Protein AF-A0A7W1G5B0-F1 (afdb_monomer)

Structure (mmCIF, N/CA/C/O backbone):
data_AF-A0A7W1G5B0-F1
#
_entry.id   AF-A0A7W1G5B0-F1
#
loop_
_atom_site.group_PDB
_atom_site.id
_atom_site.type_symbol
_atom_site.label_atom_id
_atom_site.label_alt_id
_atom_site.label_comp_id
_atom_site.label_asym_id
_atom_site.label_entity_id
_atom_site.label_seq_id
_atom_site.pdbx_PDB_ins_code
_atom_site.Cartn_x
_atom_site.Cartn_y
_atom_site.Cartn_z
_atom_site.occupancy
_atom_site.B_iso_or_equiv
_atom_site.auth_seq_id
_atom_site.auth_comp_id
_atom_site.auth_asym_id
_atom_site.auth_atom_id
_atom_site.pdbx_PDB_model_num
ATOM 1 N N . MET A 1 1 ? 8.750 -23.376 -16.974 1.00 32.75 1 MET A N 1
ATOM 2 C CA . MET A 1 1 ? 9.269 -22.826 -18.244 1.00 32.75 1 MET A CA 1
ATOM 3 C C . MET A 1 1 ? 8.084 -22.297 -19.040 1.00 3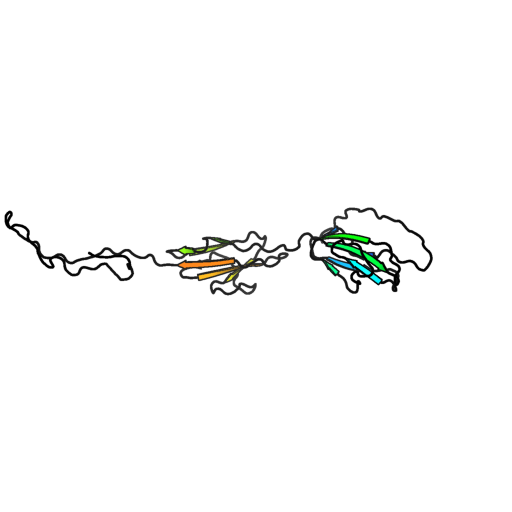2.75 1 MET A C 1
ATOM 5 O O . MET A 1 1 ? 7.337 -23.126 -19.544 1.00 32.75 1 MET A O 1
ATOM 9 N N . PRO A 1 2 ? 7.811 -20.981 -19.080 1.00 36.88 2 PRO A N 1
ATOM 10 C CA . PRO A 1 2 ? 6.721 -20.469 -19.892 1.00 36.88 2 PRO A CA 1
ATOM 11 C C . PRO A 1 2 ? 7.207 -20.226 -21.324 1.00 36.88 2 PRO A C 1
ATOM 13 O O . PRO A 1 2 ? 8.269 -19.662 -21.575 1.00 36.88 2 PRO A O 1
ATOM 16 N N . THR A 1 3 ? 6.419 -20.744 -22.253 1.00 34.06 3 THR A N 1
ATOM 17 C CA . THR A 1 3 ? 6.607 -20.761 -23.698 1.00 34.06 3 THR A CA 1
ATOM 18 C C . THR A 1 3 ? 6.368 -19.366 -24.271 1.00 34.06 3 THR A C 1
ATOM 20 O O . THR A 1 3 ? 5.259 -18.841 -24.190 1.00 34.06 3 THR A O 1
ATOM 23 N N . ALA A 1 4 ? 7.389 -18.772 -24.892 1.00 34.47 4 ALA A N 1
ATOM 24 C CA . ALA A 1 4 ? 7.213 -17.594 -25.731 1.00 34.47 4 ALA A CA 1
ATOM 25 C C . ALA A 1 4 ? 6.264 -17.951 -26.887 1.00 34.47 4 ALA A C 1
ATOM 27 O O . ALA A 1 4 ? 6.592 -18.781 -27.737 1.00 34.47 4 ALA A O 1
ATOM 28 N N . ARG A 1 5 ? 5.071 -17.348 -26.928 1.00 40.59 5 ARG A N 1
ATOM 29 C CA . ARG A 1 5 ? 4.230 -17.384 -28.128 1.00 40.59 5 ARG A CA 1
ATOM 30 C C . ARG A 1 5 ? 4.885 -16.487 -29.177 1.00 40.59 5 ARG A C 1
ATOM 32 O O . ARG A 1 5 ? 4.725 -15.272 -29.147 1.00 40.59 5 ARG A O 1
ATOM 39 N N . LEU A 1 6 ? 5.649 -17.104 -30.080 1.00 33.44 6 LEU A N 1
ATOM 40 C CA . LEU A 1 6 ? 6.120 -16.470 -31.308 1.00 33.44 6 LEU A CA 1
ATOM 41 C C . LEU A 1 6 ? 4.896 -16.059 -32.136 1.00 33.44 6 LEU A C 1
ATOM 43 O O . LEU A 1 6 ? 4.235 -16.902 -32.739 1.00 33.44 6 LEU A O 1
ATOM 47 N N . LEU A 1 7 ? 4.601 -14.762 -32.176 1.00 33.84 7 LEU A N 1
ATOM 48 C CA . LEU A 1 7 ? 3.878 -14.193 -33.302 1.00 33.84 7 LEU A CA 1
ATOM 49 C C . LEU A 1 7 ? 4.924 -13.972 -34.398 1.00 33.84 7 LEU A C 1
ATOM 51 O O . LEU A 1 7 ? 5.821 -13.143 -34.258 1.00 33.84 7 LEU A O 1
ATOM 55 N N . THR A 1 8 ? 4.866 -14.793 -35.442 1.00 34.47 8 THR A N 1
ATOM 56 C CA . THR A 1 8 ? 5.752 -14.746 -36.606 1.00 34.47 8 THR A CA 1
ATOM 57 C C . THR A 1 8 ? 5.615 -13.396 -37.312 1.00 34.47 8 THR A C 1
ATOM 59 O O . THR A 1 8 ? 4.745 -13.219 -38.160 1.00 34.47 8 THR A O 1
ATOM 62 N N . ALA A 1 9 ? 6.468 -12.432 -36.968 1.00 32.75 9 ALA A N 1
ATOM 63 C CA . ALA A 1 9 ? 6.690 -11.248 -37.785 1.00 32.75 9 ALA A CA 1
ATOM 64 C C . ALA A 1 9 ? 7.739 -11.600 -38.846 1.00 32.75 9 ALA A C 1
ATOM 66 O O . ALA A 1 9 ? 8.878 -11.955 -38.543 1.00 32.75 9 ALA A O 1
ATOM 67 N N . LEU A 1 10 ? 7.282 -11.570 -40.092 1.00 30.42 10 LEU A N 1
ATOM 68 C CA . LEU A 1 10 ? 8.017 -11.840 -41.316 1.00 30.42 10 LEU A CA 1
ATOM 69 C C . LEU A 1 10 ? 9.364 -11.089 -41.328 1.00 30.42 10 LEU A C 1
ATOM 71 O O . LEU A 1 10 ? 9.405 -9.865 -41.221 1.00 30.42 10 LEU A O 1
ATOM 75 N N . PHE A 1 11 ? 10.468 -11.829 -41.460 1.00 37.72 11 PHE A N 1
ATOM 76 C CA . PHE A 1 11 ? 11.793 -11.270 -41.730 1.00 37.72 11 PHE A CA 1
ATOM 77 C C . PHE A 1 11 ? 11.743 -10.487 -43.051 1.00 37.72 11 PHE A C 1
ATOM 79 O O . PHE A 1 11 ? 11.655 -11.088 -44.121 1.00 37.72 11 PHE A O 1
ATOM 86 N N . ALA A 1 12 ? 11.837 -9.158 -42.998 1.00 33.50 12 ALA A N 1
ATOM 87 C CA . ALA A 1 12 ? 12.157 -8.363 -44.177 1.00 33.50 12 ALA A CA 1
ATOM 88 C C . ALA A 1 12 ? 13.658 -8.516 -44.466 1.00 33.50 12 ALA A C 1
ATOM 90 O O . ALA A 1 12 ? 14.504 -7.785 -43.954 1.00 33.50 12 ALA A O 1
ATOM 91 N N . LEU A 1 13 ? 13.983 -9.533 -45.260 1.00 38.38 13 LEU A N 1
ATOM 92 C CA . LEU A 1 13 ? 15.265 -9.662 -45.930 1.00 38.38 13 LEU A CA 1
ATOM 93 C C . LEU A 1 13 ? 15.290 -8.642 -47.079 1.00 38.38 13 LEU A C 1
ATOM 95 O O . LEU A 1 13 ? 14.746 -8.906 -48.147 1.00 38.38 13 LEU A O 1
ATOM 99 N N . LEU A 1 14 ? 15.930 -7.492 -46.879 1.00 36.78 14 LEU A N 1
ATOM 100 C CA . LEU A 1 14 ? 16.452 -6.707 -47.996 1.00 36.78 14 LEU A CA 1
ATOM 101 C C . LEU A 1 14 ? 17.949 -6.504 -47.777 1.00 36.78 14 LEU A C 1
ATOM 103 O O . LEU A 1 14 ? 18.398 -5.607 -47.067 1.00 36.78 14 LEU A O 1
ATOM 107 N N . ALA A 1 15 ? 18.724 -7.415 -48.359 1.00 40.31 15 ALA A N 1
ATOM 108 C CA . ALA A 1 15 ? 20.147 -7.232 -48.549 1.00 40.31 15 ALA A CA 1
ATOM 109 C C . ALA A 1 15 ? 20.346 -6.152 -49.621 1.00 40.31 15 ALA A C 1
ATOM 111 O O . ALA A 1 15 ? 20.140 -6.410 -50.804 1.00 40.31 15 ALA A O 1
ATOM 112 N N . ALA A 1 16 ? 20.753 -4.952 -49.215 1.00 37.56 16 ALA A N 1
ATOM 113 C CA . ALA A 1 16 ? 21.447 -4.045 -50.114 1.00 37.56 16 ALA A CA 1
ATOM 114 C C . ALA A 1 16 ? 22.943 -4.353 -49.995 1.00 37.56 16 ALA A C 1
ATOM 116 O O . ALA A 1 16 ? 23.568 -4.094 -48.967 1.00 37.56 16 ALA A O 1
ATOM 117 N N . TRP A 1 17 ? 23.508 -4.962 -51.035 1.00 38.22 17 TRP A N 1
ATOM 118 C CA . TRP A 1 17 ? 24.945 -4.906 -51.266 1.00 38.22 17 TRP A CA 1
ATOM 119 C C . TRP A 1 17 ? 25.341 -3.437 -51.447 1.00 38.22 17 TRP A C 1
ATOM 121 O O . TRP A 1 17 ? 24.923 -2.800 -52.411 1.00 38.22 17 TRP A O 1
ATOM 131 N N . SER A 1 18 ? 26.179 -2.913 -50.558 1.00 42.56 18 SER A N 1
ATOM 132 C CA . SER A 1 18 ? 27.063 -1.801 -50.890 1.00 42.56 18 SER A CA 1
ATOM 133 C C . SER A 1 18 ? 28.473 -2.120 -50.399 1.00 42.56 18 SER A C 1
ATOM 135 O O . SER A 1 18 ? 28.707 -2.717 -49.348 1.00 42.56 18 SER A O 1
ATOM 137 N N . SER A 1 19 ? 29.418 -1.824 -51.272 1.00 41.78 19 SER A N 1
ATOM 138 C CA . SER A 1 19 ? 30.838 -2.123 -51.203 1.00 41.78 19 SER A CA 1
ATOM 139 C C . SER A 1 19 ? 31.524 -1.550 -49.959 1.00 41.78 19 SER A C 1
ATOM 141 O O . SER A 1 19 ? 31.610 -0.337 -49.804 1.00 41.78 19 SER A O 1
ATOM 143 N N . GLY A 1 20 ? 32.100 -2.427 -49.133 1.00 50.59 20 GLY A N 1
ATOM 144 C CA . GLY A 1 20 ? 33.388 -2.236 -48.446 1.00 50.59 20 GLY A CA 1
ATOM 145 C C . GLY A 1 20 ? 33.540 -1.172 -47.348 1.00 50.59 20 GLY A C 1
ATOM 146 O O . GLY A 1 20 ? 34.498 -1.276 -46.592 1.00 50.59 20 GLY A O 1
ATOM 147 N N . TRP A 1 21 ? 32.634 -0.201 -47.215 1.00 53.06 21 TRP A N 1
ATOM 148 C CA . TRP A 1 21 ? 32.720 0.904 -46.240 1.00 53.06 21 TRP A CA 1
ATOM 149 C C . TRP A 1 21 ? 31.335 1.310 -45.702 1.00 53.06 21 TRP A C 1
ATOM 151 O O . TRP A 1 21 ? 31.076 2.475 -45.418 1.00 53.06 21 TRP A O 1
ATOM 161 N N . GLY A 1 22 ? 30.410 0.349 -45.636 1.00 66.88 22 GLY A N 1
ATOM 162 C CA . GLY A 1 22 ? 29.006 0.583 -45.310 1.00 66.88 22 GLY A CA 1
ATOM 163 C C . GLY A 1 22 ? 28.690 0.349 -43.836 1.00 66.88 22 GLY A C 1
ATOM 164 O O . GLY A 1 22 ? 29.087 -0.657 -43.249 1.00 66.88 22 GLY A O 1
ATOM 165 N N . THR A 1 23 ? 27.938 1.276 -43.256 1.00 82.50 23 THR A N 1
ATOM 166 C CA . THR A 1 23 ? 27.170 1.082 -42.023 1.00 82.50 23 THR A CA 1
ATOM 167 C C . THR A 1 23 ? 26.205 -0.109 -42.152 1.00 82.50 23 THR A C 1
ATOM 169 O O . THR A 1 23 ? 25.916 -0.592 -43.247 1.00 82.50 23 THR A O 1
ATOM 172 N N . GLU A 1 24 ? 25.680 -0.609 -41.033 1.00 90.31 24 GLU A N 1
ATOM 173 C CA . GLU A 1 24 ? 24.737 -1.739 -41.029 1.00 90.31 24 GLU A CA 1
ATOM 174 C C . GLU A 1 24 ? 23.563 -1.531 -40.065 1.00 90.31 24 GLU A C 1
ATOM 176 O O . GLU A 1 24 ? 23.596 -0.653 -39.205 1.00 90.31 24 GLU A O 1
ATOM 181 N N . VAL A 1 25 ? 22.516 -2.354 -40.174 1.00 92.69 25 VAL A N 1
ATOM 182 C CA . VAL A 1 25 ? 21.413 -2.332 -39.200 1.00 92.69 25 VAL A CA 1
ATOM 183 C C . VAL A 1 25 ? 21.924 -2.904 -37.870 1.00 92.69 25 VAL A C 1
ATOM 185 O O . VAL A 1 25 ? 22.385 -4.053 -37.861 1.00 92.69 25 VAL A O 1
ATOM 188 N N . PRO A 1 26 ? 21.825 -2.181 -36.736 1.00 95.88 26 PRO A N 1
ATOM 189 C CA . PRO A 1 26 ? 22.150 -2.750 -35.434 1.00 95.88 26 PRO A CA 1
ATOM 190 C C . PRO A 1 26 ? 21.289 -3.984 -35.132 1.00 95.88 26 PRO A C 1
ATOM 192 O O . PRO A 1 26 ? 20.061 -3.947 -35.202 1.00 95.88 26 PRO A O 1
ATOM 195 N N . GLY A 1 27 ? 21.926 -5.089 -34.753 1.00 94.44 27 GLY A N 1
ATOM 196 C CA . GLY A 1 27 ? 21.230 -6.252 -34.219 1.00 94.44 27 GLY A CA 1
ATOM 197 C C . GLY A 1 27 ? 20.761 -5.971 -32.795 1.00 94.44 27 GLY A C 1
ATOM 198 O O . GLY A 1 27 ? 21.572 -5.608 -31.948 1.00 94.44 27 GLY A O 1
ATOM 199 N N . ILE A 1 28 ? 19.473 -6.174 -32.522 1.00 96.88 28 ILE A N 1
ATOM 200 C CA . ILE A 1 28 ? 18.859 -5.937 -31.210 1.00 96.88 28 ILE A CA 1
ATOM 201 C C . ILE A 1 28 ? 18.345 -7.248 -30.601 1.00 96.88 28 ILE A C 1
ATOM 203 O O . ILE A 1 28 ? 17.720 -8.072 -31.281 1.00 96.88 28 ILE A O 1
ATOM 207 N N . LYS A 1 29 ? 18.651 -7.483 -29.321 1.00 95.38 29 LYS A N 1
ATOM 208 C CA . LYS A 1 29 ? 18.207 -8.659 -28.563 1.00 95.38 29 LYS A CA 1
ATOM 209 C C . LYS A 1 29 ? 17.737 -8.270 -27.154 1.00 95.38 29 LYS A C 1
ATOM 211 O O . LYS A 1 29 ? 18.421 -7.486 -26.508 1.00 95.38 29 LYS A O 1
ATOM 216 N N . PRO A 1 30 ? 16.637 -8.859 -26.652 1.00 96.25 30 PRO A N 1
ATOM 217 C CA . PRO A 1 30 ? 15.722 -9.744 -27.378 1.00 96.25 30 PRO A CA 1
ATOM 218 C C . PRO A 1 30 ? 14.903 -8.962 -28.436 1.00 96.25 30 PRO A C 1
ATOM 220 O O . PRO A 1 30 ? 14.937 -7.730 -28.432 1.00 96.25 30 PRO A O 1
ATOM 223 N N . PRO A 1 31 ? 14.232 -9.640 -29.391 1.00 93.69 31 PRO A N 1
ATOM 224 C CA . PRO A 1 31 ? 13.383 -8.976 -30.388 1.00 93.69 31 PRO A CA 1
ATOM 225 C C . PRO A 1 31 ? 12.259 -8.148 -29.748 1.00 93.69 31 PRO A C 1
ATOM 227 O O . PRO A 1 31 ? 11.929 -8.341 -28.583 1.00 93.69 31 PRO A O 1
ATOM 230 N N . GLY A 1 32 ? 11.625 -7.256 -30.506 1.00 92.75 32 GLY A N 1
ATOM 231 C CA . GLY A 1 32 ? 10.416 -6.577 -30.029 1.00 92.75 32 GLY A CA 1
ATOM 232 C C . GLY A 1 32 ? 9.281 -7.544 -29.738 1.00 92.75 32 GLY A C 1
ATOM 233 O O . GLY A 1 32 ? 9.254 -8.663 -30.253 1.00 92.75 32 GLY A O 1
ATOM 234 N N . GLY A 1 33 ? 8.334 -7.095 -28.923 1.00 92.12 33 GLY A N 1
ATOM 235 C CA . GLY A 1 33 ? 7.175 -7.896 -28.554 1.00 92.12 33 GLY A CA 1
ATOM 236 C C . GLY A 1 33 ? 6.652 -7.583 -27.163 1.00 92.12 33 GLY A C 1
ATOM 237 O O . GLY A 1 33 ? 7.074 -6.618 -26.522 1.00 92.12 33 GLY A O 1
ATOM 238 N N . ALA A 1 34 ? 5.711 -8.415 -26.722 1.00 89.88 34 ALA A N 1
ATOM 239 C CA . ALA A 1 34 ? 5.148 -8.352 -25.385 1.00 89.88 34 ALA A CA 1
ATOM 240 C C . ALA A 1 34 ? 6.005 -9.149 -24.395 1.00 89.88 34 ALA A C 1
ATOM 242 O O . ALA A 1 34 ? 6.354 -10.302 -24.655 1.00 89.88 34 ALA A O 1
ATOM 243 N N . TYR A 1 35 ? 6.300 -8.533 -23.256 1.00 85.50 35 TYR A N 1
ATOM 244 C CA . TYR A 1 35 ? 7.033 -9.124 -22.141 1.00 85.50 35 TYR A CA 1
ATOM 245 C C . TYR A 1 35 ? 6.246 -8.891 -20.856 1.00 85.50 35 TYR A C 1
ATOM 247 O O . TYR A 1 35 ? 5.632 -7.840 -20.700 1.00 85.50 35 TYR A O 1
ATOM 255 N N . ASP A 1 36 ? 6.254 -9.859 -19.945 1.00 80.56 36 ASP A N 1
ATOM 256 C CA . ASP A 1 36 ? 5.606 -9.788 -18.626 1.00 80.56 36 ASP A CA 1
ATOM 257 C C . ASP A 1 36 ? 6.576 -9.369 -17.499 1.00 80.56 36 ASP A C 1
ATOM 259 O O . ASP A 1 36 ? 6.239 -9.412 -16.317 1.00 80.56 36 ASP A O 1
ATOM 263 N N . HIS A 1 37 ? 7.801 -8.976 -17.863 1.00 77.06 37 HIS A N 1
ATOM 264 C CA . HIS A 1 37 ? 8.884 -8.591 -16.961 1.00 77.06 37 HIS A CA 1
ATOM 265 C C . HIS A 1 37 ? 9.797 -7.538 -17.614 1.00 77.06 37 HIS A C 1
ATOM 267 O O . HIS A 1 37 ? 9.811 -7.417 -18.844 1.00 77.06 37 HIS A O 1
ATOM 273 N N . PRO A 1 38 ? 10.594 -6.784 -16.826 1.00 85.56 38 PRO A N 1
ATOM 274 C CA . PRO A 1 38 ? 11.585 -5.867 -17.375 1.00 85.56 38 PRO A CA 1
ATOM 275 C C . PRO A 1 38 ? 12.580 -6.573 -18.298 1.00 85.56 38 PRO A C 1
ATOM 277 O O . PRO A 1 38 ? 13.105 -7.637 -17.968 1.00 85.56 38 PRO A O 1
ATOM 280 N N . VAL A 1 39 ? 12.891 -5.943 -19.426 1.00 90.06 39 VAL A N 1
ATOM 281 C CA . VAL A 1 39 ? 13.775 -6.491 -20.459 1.00 90.06 39 VAL A CA 1
ATOM 282 C C . VAL A 1 39 ? 15.114 -5.772 -20.438 1.00 90.06 39 VAL A C 1
ATOM 284 O O . VAL A 1 39 ? 15.171 -4.548 -20.373 1.00 90.06 39 VAL A O 1
ATOM 287 N N . THR A 1 40 ? 16.206 -6.523 -20.551 1.00 93.69 40 THR A N 1
ATOM 288 C CA . THR A 1 40 ? 17.527 -5.955 -20.836 1.00 93.69 40 THR A CA 1
ATOM 289 C C . THR A 1 40 ? 17.813 -6.063 -22.329 1.00 93.69 40 THR A C 1
ATOM 291 O O . THR A 1 40 ? 18.007 -7.157 -22.856 1.00 93.69 40 THR A O 1
ATOM 294 N N . VAL A 1 41 ? 17.833 -4.917 -23.004 1.00 97.00 41 VAL A N 1
ATOM 295 C CA . VAL A 1 41 ? 18.119 -4.784 -24.430 1.00 97.00 41 VAL A CA 1
ATOM 296 C C . VAL A 1 41 ? 19.621 -4.670 -24.649 1.00 97.00 41 VAL A C 1
ATOM 298 O O . VAL A 1 41 ? 20.288 -3.790 -24.103 1.00 97.00 41 VAL A O 1
ATOM 301 N N . VAL A 1 42 ? 20.139 -5.553 -25.494 1.00 97.44 42 VAL A N 1
ATOM 302 C CA . VAL A 1 42 ? 21.514 -5.564 -25.977 1.00 97.44 42 VAL A CA 1
ATOM 303 C C . VAL A 1 42 ? 21.506 -5.268 -27.471 1.00 97.44 42 VAL A C 1
ATOM 305 O O . VAL A 1 42 ? 20.825 -5.947 -28.242 1.00 97.44 42 VAL A O 1
ATOM 308 N N . MET A 1 43 ? 22.288 -4.273 -27.882 1.00 97.06 43 MET A N 1
ATOM 309 C CA . MET A 1 43 ? 22.496 -3.917 -29.285 1.00 97.06 43 MET A CA 1
ATOM 310 C C . MET A 1 43 ? 23.920 -4.249 -29.726 1.00 97.06 43 MET A C 1
ATOM 312 O O . MET A 1 43 ? 24.864 -4.149 -28.940 1.00 97.06 43 MET A O 1
ATOM 316 N N . LYS A 1 44 ? 24.080 -4.692 -30.974 1.00 95.12 44 LYS A N 1
ATOM 317 C CA . LYS A 1 44 ? 25.378 -5.085 -31.524 1.00 95.12 44 LYS A CA 1
ATOM 318 C C . LYS A 1 44 ? 25.443 -4.914 -33.039 1.00 95.12 44 LYS A C 1
ATOM 320 O O . LYS A 1 44 ? 24.525 -5.298 -33.755 1.00 95.12 44 LYS A O 1
ATOM 325 N N . THR A 1 45 ? 26.582 -4.436 -33.517 1.00 93.88 45 THR A N 1
ATOM 326 C CA . THR A 1 45 ? 27.015 -4.471 -34.919 1.00 93.88 45 THR A CA 1
ATOM 327 C C . THR A 1 45 ? 27.953 -5.666 -35.148 1.00 93.88 45 THR A C 1
ATOM 329 O O . THR A 1 45 ? 28.648 -6.132 -34.236 1.00 93.88 45 THR A O 1
ATOM 332 N N . LYS A 1 46 ? 27.968 -6.218 -36.362 1.00 90.31 46 LYS A N 1
ATOM 333 C CA . LYS A 1 46 ? 29.000 -7.155 -36.824 1.00 90.31 46 LYS A CA 1
ATOM 334 C C . LYS A 1 46 ? 30.348 -6.440 -36.944 1.00 90.31 46 LYS A C 1
ATOM 336 O O . LYS A 1 46 ? 31.365 -6.999 -36.532 1.00 90.31 46 LYS A O 1
ATOM 341 N N . ALA A 1 47 ? 30.360 -5.215 -37.469 1.00 89.06 47 ALA A N 1
ATOM 342 C CA . ALA A 1 47 ? 31.560 -4.398 -37.591 1.00 89.06 47 ALA A CA 1
ATOM 343 C C . ALA A 1 47 ? 31.882 -3.681 -36.268 1.00 89.06 47 ALA A C 1
ATOM 345 O O . ALA A 1 47 ? 31.109 -2.865 -35.770 1.00 89.06 47 ALA A O 1
ATOM 346 N N . LYS A 1 48 ? 33.062 -3.969 -35.704 1.00 85.19 48 LYS A N 1
ATOM 347 C CA . LYS A 1 48 ? 33.485 -3.455 -34.387 1.00 85.19 48 LYS A CA 1
ATOM 348 C C . LYS A 1 48 ? 33.775 -1.950 -34.341 1.00 85.19 48 LYS A C 1
ATOM 350 O O . LYS A 1 48 ? 33.860 -1.408 -33.249 1.00 85.19 48 LYS A O 1
ATOM 355 N N . HIS A 1 49 ? 33.981 -1.311 -35.492 1.00 85.44 49 HIS A N 1
ATOM 356 C CA . HIS A 1 49 ? 34.300 0.117 -35.580 1.00 85.44 49 HIS A CA 1
ATOM 357 C C . HIS A 1 49 ? 33.052 1.008 -35.654 1.00 85.44 49 HIS A C 1
ATOM 359 O O . HIS A 1 49 ? 33.189 2.225 -35.635 1.00 85.44 49 HIS A O 1
ATOM 365 N N . LEU A 1 50 ? 31.859 0.417 -35.774 1.00 92.06 50 LEU A N 1
ATOM 366 C CA . LEU A 1 50 ? 30.615 1.171 -35.849 1.00 92.06 50 LEU A CA 1
ATOM 367 C C . LEU A 1 50 ? 30.135 1.559 -34.454 1.00 92.06 50 LEU A C 1
ATOM 369 O O . LEU A 1 50 ? 30.070 0.726 -33.546 1.00 92.06 50 LEU A O 1
ATOM 373 N N . GLU A 1 51 ? 29.729 2.812 -34.321 1.00 95.31 51 GLU A N 1
ATOM 374 C CA . GLU A 1 51 ? 29.016 3.309 -33.152 1.00 95.31 51 GLU A CA 1
ATOM 375 C C . GLU A 1 51 ? 27.518 3.037 -33.305 1.00 95.31 51 GLU A C 1
ATOM 377 O O . GLU A 1 51 ? 26.999 3.039 -34.417 1.00 95.31 51 GLU A O 1
ATOM 382 N N . ILE A 1 52 ? 26.799 2.801 -32.206 1.00 97.06 52 ILE A N 1
ATOM 383 C CA . ILE A 1 52 ? 25.336 2.655 -32.223 1.00 97.06 52 ILE A CA 1
ATOM 384 C C . ILE A 1 52 ? 24.743 3.808 -31.426 1.00 97.06 52 ILE A C 1
ATOM 386 O O . ILE A 1 52 ? 25.020 3.924 -30.232 1.00 97.06 52 ILE A O 1
ATOM 390 N N . ARG A 1 53 ? 23.895 4.626 -32.047 1.00 97.12 53 ARG A N 1
ATOM 391 C CA . ARG A 1 53 ? 23.093 5.634 -31.342 1.00 97.12 53 ARG A CA 1
ATOM 392 C C . ARG A 1 53 ? 21.638 5.210 -31.280 1.00 97.12 53 ARG A C 1
ATOM 394 O O . ARG A 1 53 ? 21.181 4.455 -32.138 1.00 97.12 53 ARG A O 1
ATOM 401 N N . TYR A 1 54 ? 20.932 5.654 -30.245 1.00 98.06 54 TYR A N 1
ATOM 402 C CA . TYR A 1 54 ? 19.565 5.218 -29.988 1.00 98.06 54 TYR A CA 1
ATOM 403 C C . TYR A 1 54 ? 18.704 6.271 -29.284 1.00 98.06 54 TYR A C 1
ATOM 405 O O . TYR A 1 54 ? 19.201 7.191 -28.627 1.00 98.06 54 TYR A O 1
ATOM 413 N N . THR A 1 55 ? 17.396 6.067 -29.384 1.00 98.19 55 THR A N 1
ATOM 414 C CA . THR A 1 55 ? 16.347 6.742 -28.616 1.00 98.19 55 THR A CA 1
ATOM 415 C C . THR A 1 55 ? 15.420 5.680 -28.015 1.00 98.19 55 THR A C 1
ATOM 417 O O . THR A 1 55 ? 15.354 4.548 -28.500 1.00 98.19 55 THR A O 1
ATOM 420 N N . ILE A 1 56 ? 14.740 6.014 -26.918 1.00 96.69 56 ILE A N 1
ATOM 421 C CA . ILE A 1 56 ? 13.811 5.105 -26.210 1.00 96.69 56 ILE A CA 1
ATOM 422 C C . ILE A 1 56 ? 12.381 5.656 -26.141 1.00 96.69 56 ILE A C 1
ATOM 424 O O . ILE A 1 56 ? 11.450 4.966 -25.740 1.00 96.69 56 ILE A O 1
ATOM 428 N N . ASP A 1 57 ? 12.189 6.903 -26.548 1.00 92.31 57 ASP A N 1
ATOM 429 C CA . ASP A 1 57 ? 10.896 7.583 -26.609 1.00 92.31 57 ASP A CA 1
ATOM 430 C C . ASP A 1 57 ? 10.228 7.451 -27.989 1.00 92.31 57 ASP A C 1
ATOM 432 O O . ASP A 1 57 ? 9.133 7.964 -28.207 1.00 92.31 57 ASP A O 1
ATOM 436 N N . GLY A 1 58 ? 10.870 6.752 -28.930 1.00 92.06 58 GLY A N 1
ATOM 437 C CA . GLY A 1 58 ? 10.394 6.597 -30.299 1.00 92.06 58 GLY A CA 1
ATOM 438 C C . GLY A 1 58 ? 10.685 7.782 -31.225 1.00 92.06 58 GLY A C 1
ATOM 439 O O . GLY A 1 58 ? 10.210 7.751 -32.363 1.00 92.06 58 GLY A O 1
ATOM 440 N N . SER A 1 59 ? 11.464 8.779 -30.798 1.00 96.31 59 SER A N 1
ATOM 441 C CA . SER A 1 59 ? 11.978 9.841 -31.676 1.00 96.31 59 SER A CA 1
ATOM 442 C C . SER A 1 59 ? 13.034 9.310 -32.658 1.00 96.31 59 SER A C 1
ATOM 444 O O . SER A 1 59 ? 13.701 8.316 -32.379 1.00 96.31 59 SER A O 1
ATOM 446 N N . ILE A 1 60 ? 13.178 9.930 -33.834 1.00 95.69 60 ILE A N 1
ATOM 447 C CA . ILE A 1 60 ? 14.185 9.519 -34.832 1.00 95.69 60 ILE A CA 1
ATOM 448 C C . ILE A 1 60 ? 15.610 9.617 -34.270 1.00 95.69 60 ILE A C 1
ATOM 450 O O . ILE A 1 60 ? 15.894 10.482 -33.440 1.00 95.69 60 ILE A O 1
ATOM 454 N N . VAL A 1 61 ? 16.510 8.747 -34.731 1.00 97.19 61 VAL A N 1
ATOM 455 C CA . VAL A 1 61 ? 17.913 8.792 -34.300 1.00 97.19 61 VAL A CA 1
ATOM 456 C C . VAL A 1 61 ? 18.655 9.889 -35.068 1.00 97.19 61 VAL A C 1
ATOM 458 O O . VAL A 1 61 ? 18.516 10.021 -36.281 1.00 97.19 61 VAL A O 1
ATOM 461 N N . THR A 1 62 ? 19.459 10.674 -34.355 1.00 93.56 62 THR A N 1
ATOM 462 C CA . THR A 1 62 ? 20.376 11.676 -34.910 1.00 93.56 62 THR A CA 1
ATOM 463 C C . THR A 1 62 ? 21.804 11.431 -34.415 1.00 93.56 62 THR A C 1
ATOM 465 O O . THR A 1 62 ? 22.053 10.623 -33.514 1.00 93.56 62 THR A O 1
ATOM 468 N N . ASP A 1 63 ? 22.762 12.162 -34.974 1.00 88.75 63 ASP A N 1
ATOM 469 C CA . ASP A 1 63 ? 24.154 12.228 -34.510 1.00 88.75 63 ASP A CA 1
ATOM 470 C C . ASP A 1 63 ? 24.304 12.793 -33.081 1.00 88.75 63 ASP A C 1
ATOM 472 O O . ASP A 1 63 ? 25.327 12.586 -32.431 1.00 88.75 63 ASP A O 1
ATOM 476 N N . HIS A 1 64 ? 23.263 13.429 -32.540 1.00 89.69 64 HIS A N 1
ATOM 477 C CA . HIS A 1 64 ? 23.186 13.879 -31.150 1.00 89.69 64 HIS A CA 1
ATOM 478 C C . HIS A 1 64 ? 22.460 12.899 -30.212 1.00 89.69 64 HIS A C 1
ATOM 480 O O . HIS A 1 64 ? 22.487 13.092 -28.995 1.00 89.69 64 HIS A O 1
ATOM 486 N N . SER A 1 65 ? 21.838 11.833 -30.729 1.00 97.00 65 SER A N 1
ATOM 487 C CA . SER A 1 65 ? 21.181 10.813 -29.903 1.00 97.00 65 SER A CA 1
ATOM 488 C C . SER A 1 65 ? 22.170 10.061 -29.008 1.00 97.00 65 SER A C 1
ATOM 490 O O . SER A 1 65 ? 23.383 10.059 -29.229 1.00 97.00 65 SER A O 1
ATOM 492 N N . SER A 1 66 ? 21.644 9.377 -27.992 1.00 97.31 66 SER A N 1
ATOM 493 C CA . SER A 1 66 ? 22.458 8.688 -26.988 1.00 97.31 66 SER A CA 1
ATOM 494 C C . SER A 1 66 ? 23.328 7.595 -27.606 1.00 97.31 66 SER A C 1
ATOM 496 O O . SER A 1 66 ? 22.832 6.744 -28.339 1.00 97.31 66 SER A O 1
ATOM 498 N N . LEU A 1 67 ? 24.621 7.581 -27.269 1.00 97.44 67 LEU A N 1
ATOM 499 C CA . LEU A 1 67 ? 25.550 6.527 -27.678 1.00 97.44 67 LEU A CA 1
ATOM 500 C C . LEU A 1 67 ? 25.348 5.274 -26.812 1.00 97.44 67 LEU A C 1
ATOM 502 O O . LEU A 1 67 ? 25.409 5.328 -25.580 1.00 97.44 67 LEU A O 1
ATOM 506 N N . TYR A 1 68 ? 25.137 4.127 -27.448 1.00 97.31 68 TYR A N 1
ATOM 507 C CA . TYR A 1 68 ? 25.002 2.842 -26.776 1.00 97.31 68 TYR A CA 1
ATOM 508 C C . TYR A 1 68 ? 26.370 2.329 -26.312 1.00 97.31 68 TYR A C 1
ATOM 510 O O . TYR A 1 68 ? 27.217 1.945 -27.116 1.00 97.31 68 TYR A O 1
ATOM 518 N N . LYS A 1 69 ? 26.573 2.311 -24.990 1.00 96.06 69 LYS A N 1
ATOM 519 C CA . LYS A 1 69 ? 27.789 1.786 -24.338 1.00 96.06 69 LYS A CA 1
ATOM 520 C C . LYS A 1 69 ? 27.522 0.580 -23.435 1.00 96.06 69 LYS A C 1
ATOM 522 O O . LYS A 1 69 ? 28.420 -0.224 -23.209 1.00 96.06 69 LYS A O 1
ATOM 527 N N . HIS A 1 70 ? 26.294 0.448 -22.932 1.00 95.25 70 HIS A N 1
ATOM 528 C CA . HIS A 1 70 ? 25.887 -0.588 -21.984 1.00 95.25 70 HIS A CA 1
ATOM 529 C C . HIS A 1 70 ? 24.473 -1.083 -22.310 1.00 95.25 70 HIS A C 1
ATOM 531 O O . HIS A 1 70 ? 23.685 -0.298 -22.843 1.00 95.25 70 HIS A O 1
ATOM 537 N N . PRO A 1 71 ? 24.128 -2.337 -21.959 1.00 96.94 71 PRO A N 1
ATOM 538 C CA . PRO A 1 71 ? 22.766 -2.844 -22.084 1.00 96.94 71 PRO A CA 1
ATOM 539 C C . PRO A 1 71 ? 21.732 -1.931 -21.413 1.00 96.94 71 PRO A C 1
ATOM 541 O O . PRO A 1 71 ? 21.969 -1.405 -20.325 1.00 96.94 71 PRO A O 1
ATOM 544 N N . ILE A 1 72 ? 20.569 -1.773 -22.045 1.00 96.06 72 ILE A N 1
ATOM 545 C CA . ILE A 1 72 ? 19.504 -0.872 -21.589 1.00 96.06 72 ILE A CA 1
ATOM 546 C C . ILE A 1 72 ? 18.434 -1.694 -20.876 1.00 96.06 72 ILE A C 1
ATOM 548 O O . ILE A 1 72 ? 17.883 -2.627 -21.454 1.00 96.06 72 ILE A O 1
ATOM 552 N N . LYS A 1 73 ? 18.107 -1.349 -19.629 1.00 93.25 73 LYS A N 1
ATOM 553 C CA . LYS A 1 73 ? 16.994 -1.973 -18.902 1.00 93.25 73 LYS A CA 1
ATOM 554 C C . LYS A 1 73 ? 15.699 -1.206 -19.169 1.00 93.25 73 LYS A C 1
ATOM 556 O O . LYS A 1 73 ? 15.599 -0.034 -18.828 1.00 93.25 73 LYS A O 1
ATOM 561 N N . LEU A 1 74 ? 14.709 -1.887 -19.734 1.00 91.06 74 LEU A N 1
ATOM 562 C CA . LEU A 1 74 ? 13.379 -1.365 -20.026 1.00 91.06 74 LEU A CA 1
ATOM 563 C C . LEU A 1 74 ? 12.375 -1.946 -19.038 1.00 91.06 74 LEU A C 1
ATOM 565 O O . LEU A 1 74 ? 12.215 -3.161 -18.945 1.00 91.06 74 LEU A O 1
ATOM 569 N N . ALA A 1 75 ? 11.708 -1.068 -18.296 1.00 87.44 75 ALA A N 1
ATOM 570 C CA . ALA A 1 75 ? 10.715 -1.425 -17.287 1.00 87.44 75 ALA A CA 1
ATOM 571 C C . ALA A 1 75 ? 9.357 -0.771 -17.560 1.00 87.44 75 ALA A C 1
ATOM 573 O O . ALA A 1 75 ? 8.550 -0.654 -16.655 1.00 87.44 75 ALA A O 1
ATOM 574 N N . THR A 1 76 ? 9.109 -0.309 -18.779 1.00 87.31 76 THR A N 1
ATOM 575 C CA . THR A 1 76 ? 7.812 0.196 -19.240 1.00 87.31 76 THR A CA 1
ATOM 576 C C . THR A 1 76 ? 7.717 -0.014 -20.742 1.00 87.31 76 THR A C 1
ATOM 578 O O . THR A 1 76 ? 8.724 -0.291 -21.403 1.00 87.31 76 THR A O 1
ATOM 581 N N . THR A 1 77 ? 6.510 0.110 -21.296 1.00 91.44 77 THR A N 1
ATOM 582 C CA . THR A 1 77 ? 6.342 0.078 -22.751 1.00 91.44 77 THR A CA 1
ATOM 583 C C . THR A 1 77 ? 7.185 1.178 -23.391 1.00 91.44 77 THR A C 1
ATOM 585 O O . THR A 1 77 ? 7.003 2.355 -23.095 1.00 91.44 77 THR A O 1
ATOM 588 N N . THR A 1 78 ? 8.136 0.771 -24.228 1.00 95.00 78 THR A N 1
ATOM 589 C CA . THR A 1 78 ? 9.208 1.624 -24.751 1.00 95.00 78 THR A CA 1
ATOM 590 C C . THR A 1 78 ? 9.414 1.310 -26.228 1.00 95.00 78 THR A C 1
ATOM 592 O O . THR A 1 78 ? 9.490 0.138 -26.610 1.00 95.00 78 THR A O 1
ATOM 595 N N . THR A 1 79 ? 9.549 2.341 -27.059 1.00 97.25 79 THR A N 1
ATOM 596 C CA . THR A 1 79 ? 9.956 2.177 -28.460 1.00 97.25 79 THR A CA 1
ATOM 597 C C . THR A 1 79 ? 11.427 2.531 -28.587 1.00 97.25 79 THR A C 1
ATOM 599 O O . THR A 1 79 ? 11.804 3.692 -28.469 1.00 97.25 79 THR A O 1
ATOM 602 N N . VAL A 1 80 ? 12.257 1.521 -28.842 1.00 98.12 80 VAL A N 1
ATOM 603 C CA . VAL A 1 80 ? 13.687 1.697 -29.092 1.00 98.12 80 VAL A CA 1
ATOM 604 C C . VAL A 1 80 ? 13.896 1.910 -30.582 1.00 98.12 80 VAL A C 1
ATOM 606 O O . VAL A 1 80 ? 13.549 1.044 -31.389 1.00 98.12 80 VAL A O 1
ATOM 609 N N . ARG A 1 81 ? 14.489 3.043 -30.950 1.00 98.12 81 ARG A N 1
ATOM 610 C CA . ARG A 1 81 ? 15.058 3.247 -32.286 1.00 98.12 81 ARG A CA 1
ATOM 611 C C . ARG A 1 81 ? 16.569 3.263 -32.181 1.00 98.12 81 ARG A C 1
ATOM 613 O O . ARG A 1 81 ? 17.103 3.818 -31.226 1.00 98.12 81 ARG A O 1
ATOM 620 N N . ALA A 1 82 ? 17.254 2.636 -33.127 1.00 97.69 82 ALA A N 1
ATOM 621 C CA . ALA A 1 82 ? 18.708 2.572 -33.135 1.00 97.69 82 ALA A CA 1
ATOM 622 C C . ALA A 1 82 ? 19.271 2.623 -34.554 1.00 97.69 82 ALA A C 1
ATOM 624 O O . ALA A 1 82 ? 18.683 2.089 -35.491 1.00 97.69 82 ALA A O 1
ATOM 625 N N . GLN A 1 83 ? 20.440 3.229 -34.703 1.00 96.62 83 GLN A N 1
ATOM 626 C CA . GLN A 1 83 ? 21.124 3.385 -35.982 1.00 96.62 83 GLN A CA 1
ATOM 627 C C . GLN A 1 83 ? 22.632 3.256 -35.759 1.00 96.62 83 GLN A C 1
ATOM 629 O O . GLN A 1 83 ? 23.145 3.683 -34.720 1.00 96.62 83 GLN A O 1
ATOM 634 N N . SER A 1 84 ? 23.337 2.621 -36.700 1.00 95.75 84 SER A N 1
ATOM 635 C CA . SER A 1 84 ? 24.801 2.565 -36.658 1.00 95.75 84 SER A CA 1
ATOM 636 C C . SER A 1 84 ? 25.422 3.770 -37.366 1.00 95.75 84 SER A C 1
ATOM 638 O O . SER A 1 84 ? 24.836 4.299 -38.309 1.00 95.75 84 SER A O 1
ATOM 640 N N . PHE A 1 85 ? 26.600 4.193 -36.921 1.00 92.88 85 PHE A N 1
ATOM 641 C CA . PHE A 1 85 ? 27.342 5.327 -37.464 1.00 92.88 85 PHE A CA 1
ATOM 642 C C . PHE A 1 85 ? 28.800 4.940 -37.727 1.00 92.88 85 PHE A C 1
ATOM 644 O O . PHE A 1 85 ? 29.417 4.219 -36.936 1.00 92.88 85 PHE A O 1
ATOM 651 N N . SER A 1 86 ? 29.343 5.436 -38.838 1.00 91.44 86 SER A N 1
ATOM 652 C CA . SER A 1 86 ? 30.771 5.410 -39.167 1.00 91.44 86 SER A CA 1
ATOM 653 C C . SER A 1 86 ? 31.230 6.851 -39.388 1.00 91.44 86 SER A C 1
ATOM 655 O O . SER A 1 86 ? 31.045 7.411 -40.470 1.00 91.44 86 SER A O 1
ATOM 657 N N . GLY A 1 87 ? 31.741 7.489 -38.331 1.00 86.88 87 GLY A N 1
ATOM 658 C CA . GLY A 1 87 ? 31.895 8.947 -38.311 1.00 86.88 87 GLY A CA 1
ATOM 659 C C . GLY A 1 87 ? 30.540 9.633 -38.521 1.00 86.88 87 GLY A C 1
ATOM 660 O O . GLY A 1 87 ? 29.559 9.262 -37.878 1.00 86.88 87 GLY A O 1
ATOM 661 N N . ASP A 1 88 ? 30.478 10.566 -39.471 1.00 85.25 88 ASP A N 1
ATOM 662 C CA . ASP A 1 88 ? 29.259 11.327 -39.794 1.00 85.25 88 ASP A CA 1
ATOM 663 C C . ASP A 1 88 ? 28.291 10.575 -40.727 1.00 85.25 88 ASP A C 1
ATOM 665 O O . ASP A 1 88 ? 27.207 11.062 -41.050 1.00 85.25 88 ASP A O 1
ATOM 669 N N . VAL A 1 89 ? 28.661 9.374 -41.184 1.00 88.69 89 VAL A N 1
ATOM 670 C CA . VAL A 1 89 ? 27.818 8.562 -42.067 1.00 88.69 89 VAL A CA 1
ATOM 671 C C . VAL A 1 89 ? 26.883 7.701 -41.226 1.00 88.69 89 VAL A C 1
ATOM 673 O O . VAL A 1 89 ? 27.333 6.816 -40.494 1.00 88.69 89 VAL A O 1
ATOM 676 N N . SER A 1 90 ? 25.577 7.929 -41.362 1.00 90.62 90 SER A N 1
ATOM 677 C CA . SER A 1 90 ? 24.538 7.139 -40.702 1.00 90.62 90 SER A CA 1
ATOM 678 C C . SER A 1 90 ? 24.128 5.915 -41.530 1.00 90.62 90 SER A C 1
ATOM 680 O O . SER A 1 90 ? 24.170 5.904 -42.762 1.00 90.62 90 SER A O 1
ATOM 682 N N . GLY A 1 91 ? 23.784 4.830 -40.842 1.00 90.88 91 GLY A N 1
ATOM 683 C CA . GLY A 1 91 ? 23.280 3.596 -41.437 1.00 90.88 91 GLY A CA 1
ATOM 684 C C . GLY A 1 91 ? 21.769 3.495 -41.488 1.00 90.88 91 GLY A C 1
ATOM 685 O O . GLY A 1 91 ? 21.064 4.448 -41.195 1.00 90.88 91 GLY A O 1
ATOM 686 N N . PRO A 1 92 ? 21.223 2.336 -41.860 1.00 91.81 92 PRO A N 1
ATOM 687 C CA . PRO A 1 92 ? 19.790 2.098 -41.739 1.00 91.81 92 PRO A CA 1
ATOM 688 C C . PRO A 1 92 ? 19.345 2.101 -40.263 1.00 91.81 92 PRO A C 1
ATOM 690 O O . PRO A 1 92 ? 20.020 1.539 -39.396 1.00 91.81 92 PRO A O 1
ATOM 693 N N . GLU A 1 93 ? 18.197 2.726 -39.985 1.00 94.69 93 GLU A N 1
ATOM 694 C CA . GLU A 1 93 ? 17.565 2.740 -38.659 1.00 94.69 93 GLU A CA 1
ATOM 695 C C . GLU A 1 93 ? 16.729 1.466 -38.441 1.00 94.69 93 GLU A C 1
ATOM 697 O O . GLU A 1 93 ? 16.023 1.003 -39.340 1.00 94.69 93 GLU A O 1
ATOM 702 N N . ILE A 1 94 ? 16.776 0.913 -37.228 1.00 95.44 94 ILE A N 1
ATOM 703 C CA . ILE A 1 94 ? 15.844 -0.105 -36.738 1.00 95.44 94 ILE A CA 1
ATOM 704 C C . ILE A 1 94 ? 14.912 0.514 -35.693 1.00 95.44 94 ILE A C 1
ATOM 706 O O . ILE A 1 94 ? 15.363 1.260 -34.828 1.00 95.44 94 ILE A O 1
ATOM 710 N N . SER A 1 95 ? 13.622 0.178 -35.747 1.00 97.06 95 SER A N 1
ATOM 711 C CA . SER A 1 95 ? 12.611 0.609 -34.774 1.00 97.06 95 SER A CA 1
ATOM 712 C C . SER A 1 95 ? 11.887 -0.607 -34.206 1.00 97.06 95 SER A C 1
ATOM 714 O O . SER A 1 95 ? 11.360 -1.430 -34.958 1.00 97.06 95 SER A O 1
ATOM 716 N N . VAL A 1 96 ? 11.898 -0.749 -32.881 1.00 96.62 96 VAL A N 1
ATOM 717 C CA . VAL A 1 96 ? 11.358 -1.909 -32.171 1.00 96.62 96 VAL A CA 1
ATOM 718 C C . VAL A 1 96 ? 10.590 -1.462 -30.935 1.00 96.62 96 VAL A C 1
ATOM 720 O O . VAL A 1 96 ? 11.127 -0.770 -30.072 1.00 96.62 96 VAL A O 1
ATOM 723 N N . THR A 1 97 ? 9.345 -1.915 -30.807 1.00 96.25 97 THR A N 1
ATOM 724 C CA . THR A 1 97 ? 8.531 -1.673 -29.612 1.00 96.25 97 THR A CA 1
ATOM 725 C C . THR A 1 97 ? 8.600 -2.863 -28.657 1.00 96.25 97 THR A C 1
ATOM 727 O O . THR A 1 97 ? 8.350 -4.012 -29.032 1.00 96.25 97 THR A O 1
ATOM 730 N N . TYR A 1 98 ? 8.914 -2.566 -27.399 1.00 94.44 98 TYR A N 1
ATOM 731 C CA . TYR A 1 98 ? 8.827 -3.482 -26.270 1.00 94.44 98 TYR A CA 1
ATOM 732 C C . TYR A 1 98 ? 7.571 -3.130 -25.489 1.00 94.44 98 TYR A C 1
ATOM 734 O O . TYR A 1 98 ? 7.524 -2.092 -24.834 1.00 94.44 98 TYR A O 1
ATOM 742 N N . VAL A 1 99 ? 6.547 -3.973 -25.573 1.00 91.31 99 VAL A N 1
ATOM 743 C CA . VAL A 1 99 ? 5.337 -3.832 -24.762 1.00 91.31 99 VAL A CA 1
ATOM 744 C C . VAL A 1 99 ? 5.600 -4.549 -23.448 1.00 91.31 99 VAL A C 1
ATOM 746 O O . VAL A 1 99 ? 5.469 -5.769 -23.360 1.00 91.31 99 VAL A O 1
ATOM 749 N N . ILE A 1 100 ? 6.026 -3.805 -22.431 1.00 87.25 100 ILE A N 1
ATOM 750 C CA . ILE A 1 100 ? 6.232 -4.385 -21.107 1.00 87.25 100 ILE A CA 1
ATOM 751 C C . ILE A 1 100 ? 4.897 -4.337 -20.368 1.00 87.25 100 ILE A C 1
ATOM 753 O O . ILE A 1 100 ? 4.464 -3.296 -19.877 1.00 87.25 100 ILE A O 1
ATOM 757 N N . THR A 1 101 ? 4.235 -5.483 -20.341 1.00 72.12 101 THR A N 1
ATOM 758 C CA . THR A 1 101 ? 3.104 -5.787 -19.466 1.00 72.12 101 THR A CA 1
ATOM 759 C C . THR A 1 101 ? 3.650 -6.271 -18.115 1.00 72.12 101 THR A C 1
ATOM 761 O O . THR A 1 101 ? 4.736 -6.832 -18.062 1.00 72.12 101 THR A O 1
ATOM 764 N N . GLY A 1 102 ? 2.978 -6.005 -16.993 1.00 62.25 102 GLY A N 1
ATOM 765 C CA . GLY A 1 102 ? 3.481 -6.412 -15.663 1.00 62.25 102 GLY A CA 1
ATOM 766 C C . GLY A 1 102 ? 4.426 -5.419 -14.976 1.00 62.25 102 GLY A C 1
ATOM 767 O O . GLY A 1 102 ? 5.036 -5.733 -13.954 1.00 62.25 102 GLY A O 1
ATOM 768 N N . VAL A 1 103 ? 4.524 -4.193 -15.489 1.00 59.28 103 VAL A N 1
ATOM 769 C CA . VAL A 1 103 ? 5.236 -3.113 -14.802 1.00 59.28 103 VAL A CA 1
ATOM 770 C C . VAL A 1 103 ? 4.322 -2.506 -13.749 1.00 59.28 103 VAL A C 1
ATOM 772 O O . VAL A 1 103 ? 3.365 -1.800 -14.050 1.00 59.28 103 VAL A O 1
ATOM 775 N N . ALA A 1 104 ? 4.644 -2.882 -12.512 1.00 58.91 104 ALA A N 1
ATOM 776 C CA . ALA A 1 104 ? 3.950 -2.625 -11.261 1.00 58.91 104 ALA A CA 1
ATOM 777 C C . ALA A 1 104 ? 2.656 -3.440 -11.044 1.00 58.91 104 ALA A C 1
ATOM 779 O O . ALA A 1 104 ? 1.576 -2.890 -10.843 1.00 58.91 104 ALA A O 1
ATOM 780 N N . ASN A 1 105 ? 2.781 -4.772 -10.950 1.00 71.88 105 ASN A N 1
ATOM 781 C CA . ASN A 1 105 ? 1.896 -5.553 -10.074 1.00 71.88 105 ASN A CA 1
ATOM 782 C C . ASN A 1 105 ? 2.137 -5.090 -8.626 1.00 71.88 105 ASN A C 1
ATOM 784 O O . ASN A 1 105 ? 2.914 -5.699 -7.900 1.00 71.88 105 ASN A O 1
ATOM 788 N N . VAL A 1 106 ? 1.570 -3.955 -8.223 1.00 83.19 106 VAL A N 1
ATOM 789 C CA . VAL A 1 106 ? 1.661 -3.466 -6.842 1.00 83.19 106 VAL A CA 1
ATOM 790 C C . VAL A 1 106 ? 0.626 -4.210 -6.016 1.00 83.19 106 VAL A C 1
ATOM 792 O O . VAL A 1 106 ? -0.531 -4.318 -6.423 1.00 83.19 106 VAL A O 1
ATOM 795 N N . GLY A 1 107 ? 1.038 -4.741 -4.867 1.00 89.12 107 GLY A N 1
ATOM 796 C CA . GLY A 1 107 ? 0.113 -5.348 -3.923 1.00 89.12 107 GLY A CA 1
ATOM 797 C C . GLY A 1 107 ? -0.979 -4.354 -3.526 1.00 89.12 107 GLY A C 1
ATOM 798 O O . GLY A 1 107 ? -0.712 -3.194 -3.219 1.00 89.12 107 GLY A O 1
ATOM 799 N N . ALA A 1 108 ? -2.224 -4.806 -3.525 1.00 93.25 108 ALA A N 1
ATOM 800 C CA . ALA A 1 108 ? -3.348 -4.056 -2.997 1.00 93.25 108 ALA A CA 1
ATOM 801 C C . ALA A 1 108 ? -3.103 -3.708 -1.525 1.00 93.25 108 ALA A C 1
ATOM 803 O O . ALA A 1 108 ? -2.735 -4.571 -0.717 1.00 93.25 108 ALA A O 1
ATOM 804 N N . THR A 1 109 ? -3.351 -2.447 -1.178 1.00 96.69 109 THR A N 1
ATOM 805 C CA . THR A 1 109 ? -3.344 -1.979 0.207 1.00 96.69 109 THR A CA 1
ATOM 806 C C . THR A 1 109 ? -4.336 -2.804 1.030 1.00 96.69 109 THR A C 1
ATOM 808 O O . THR A 1 109 ? -5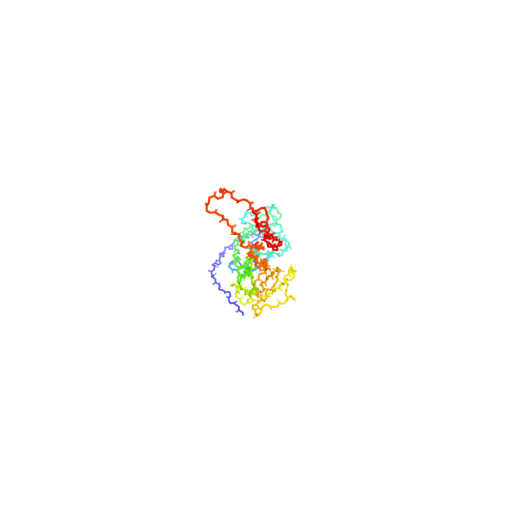.483 -2.961 0.600 1.00 96.69 109 THR A O 1
ATOM 811 N N . PRO A 1 110 ? -3.926 -3.351 2.190 1.00 98.31 110 PRO A N 1
ATOM 812 C CA . PRO A 1 110 ? -4.849 -4.061 3.060 1.00 98.31 110 PRO A CA 1
ATOM 813 C C . PRO A 1 110 ? -6.043 -3.193 3.477 1.00 98.31 110 PRO A C 1
ATOM 815 O O . PRO A 1 110 ? -5.949 -1.973 3.580 1.00 98.31 110 PRO A O 1
ATOM 818 N N . THR A 1 111 ? -7.173 -3.833 3.743 1.00 98.44 111 THR A N 1
ATOM 819 C CA . THR A 1 111 ? -8.400 -3.191 4.230 1.00 98.44 111 THR A CA 1
ATOM 820 C C . THR A 1 111 ? -8.723 -3.695 5.626 1.00 98.44 111 THR A C 1
ATOM 822 O O . THR A 1 111 ? -8.387 -4.832 5.960 1.00 98.44 111 THR A O 1
ATOM 825 N N . PHE A 1 112 ? -9.365 -2.852 6.434 1.00 98.75 112 PHE A N 1
ATOM 826 C CA . PHE A 1 112 ? -9.757 -3.189 7.798 1.00 98.75 112 PHE A CA 1
ATOM 827 C C . PHE A 1 112 ? -11.272 -3.313 7.936 1.00 98.75 112 PHE A C 1
ATOM 829 O O . PHE A 1 112 ? -12.029 -2.573 7.304 1.00 98.75 112 PHE A O 1
ATOM 836 N N . THR A 1 113 ? -11.725 -4.246 8.768 1.00 98.19 113 THR A N 1
ATOM 837 C CA . THR A 1 113 ? -13.133 -4.375 9.157 1.00 98.19 113 THR A CA 1
ATOM 838 C C . THR A 1 113 ? -13.220 -4.700 10.651 1.00 98.19 113 THR A C 1
ATOM 840 O O . THR A 1 113 ? -12.691 -5.730 11.055 1.00 98.19 113 THR A O 1
ATOM 843 N N . PRO A 1 114 ? -13.875 -3.872 11.478 1.00 98.31 114 PRO A N 1
ATOM 844 C CA . PRO A 1 114 ? -14.598 -2.659 11.101 1.00 98.31 114 PRO A CA 1
ATOM 845 C C . PRO A 1 114 ? -13.652 -1.541 10.624 1.00 98.31 114 PRO A C 1
ATOM 847 O O . PRO A 1 114 ? -12.436 -1.643 10.760 1.00 98.31 114 PRO A O 1
ATOM 850 N N . ILE A 1 115 ? -14.206 -0.504 9.994 1.00 98.12 115 ILE A N 1
ATOM 851 C CA . ILE A 1 115 ? -13.419 0.629 9.481 1.00 98.12 115 ILE A CA 1
ATOM 852 C C . ILE A 1 115 ? -12.817 1.40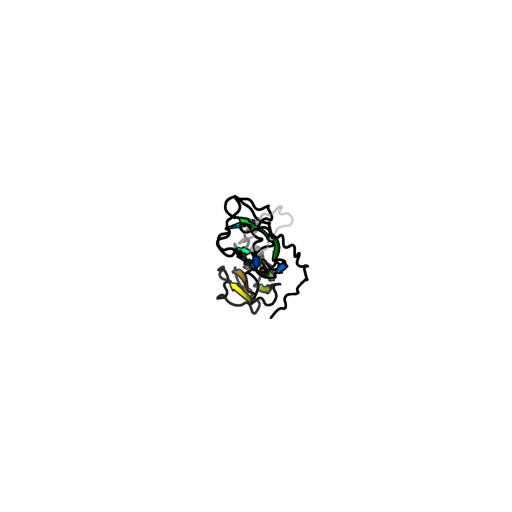3 10.674 1.00 98.12 115 ILE A C 1
ATOM 854 O O . ILE A 1 115 ? -13.455 1.479 11.725 1.00 98.12 115 ILE A O 1
ATOM 858 N N . PRO A 1 116 ? -11.613 1.988 10.553 1.00 98.12 116 PRO A N 1
ATOM 859 C CA . PRO A 1 116 ? -11.038 2.832 11.600 1.00 98.12 116 PRO A CA 1
ATOM 860 C C . PRO A 1 116 ? -11.999 3.932 12.080 1.00 98.12 116 PRO A C 1
ATOM 862 O O . PRO A 1 116 ? -12.692 4.550 11.271 1.00 98.12 116 PRO A O 1
ATOM 865 N N . GLY A 1 117 ? -12.045 4.176 13.390 1.00 97.44 117 GLY A N 1
ATOM 866 C CA . GLY A 1 117 ? -12.979 5.124 13.995 1.00 97.44 117 GLY A CA 1
ATOM 867 C C . GLY A 1 117 ? -13.056 5.033 15.519 1.00 97.44 117 GLY A C 1
ATOM 868 O O . GLY A 1 117 ? -12.267 4.335 16.160 1.00 97.44 117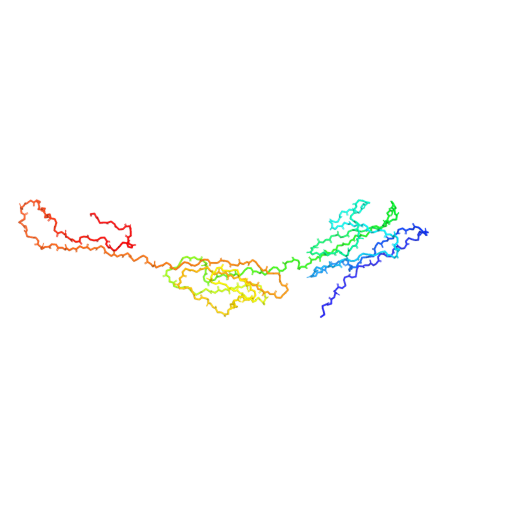 GLY A O 1
ATOM 869 N N . THR A 1 118 ? -14.025 5.749 16.089 1.00 96.31 118 THR A N 1
ATOM 870 C CA . THR A 1 118 ? -14.300 5.756 17.531 1.00 96.31 118 THR A CA 1
ATOM 871 C C . THR A 1 118 ? -15.396 4.756 17.874 1.00 96.31 118 THR A C 1
ATOM 873 O O . THR A 1 118 ? -16.463 4.757 17.260 1.00 96.31 118 THR A O 1
ATOM 876 N N . TYR A 1 119 ? -15.148 3.942 18.892 1.00 95.69 119 TYR A N 1
ATOM 877 C CA . TYR A 1 119 ? -16.051 2.909 19.379 1.00 95.69 119 TYR A CA 1
ATOM 878 C C . TYR A 1 119 ? -16.237 3.032 20.889 1.00 95.69 119 TYR A C 1
ATOM 880 O O . TYR A 1 119 ? -15.329 3.455 21.599 1.00 95.69 119 TYR A O 1
ATOM 888 N N . SER A 1 120 ? -17.409 2.629 21.384 1.00 93.94 120 SER A N 1
ATOM 889 C CA . SER A 1 120 ? -17.714 2.609 22.822 1.00 93.94 120 SER A CA 1
ATOM 890 C C . SER A 1 120 ? -17.412 1.271 23.503 1.00 93.94 120 SER A C 1
ATOM 892 O O . SER A 1 120 ? -17.583 1.132 24.712 1.00 93.94 120 SER A O 1
ATOM 894 N N . VAL A 1 121 ? -17.009 0.266 22.722 1.00 94.25 121 VAL A N 1
ATOM 895 C CA . VAL A 1 121 ? -16.680 -1.090 23.176 1.00 94.25 121 VAL A CA 1
ATOM 896 C C . VAL A 1 121 ? -15.452 -1.610 22.424 1.00 94.25 121 VAL A C 1
ATOM 898 O O . VAL A 1 121 ? -15.221 -1.168 21.292 1.00 94.25 121 VAL A O 1
ATOM 901 N N . PRO A 1 122 ? -14.687 -2.558 23.001 1.00 96.56 122 PRO A N 1
ATOM 902 C CA . PRO A 1 122 ? -13.572 -3.204 22.314 1.00 96.56 122 PRO A CA 1
ATOM 903 C C . PRO A 1 122 ? -13.955 -3.758 20.939 1.00 96.56 122 PRO A C 1
ATOM 905 O O . PRO A 1 122 ? -15.051 -4.291 20.758 1.00 96.56 122 PRO A O 1
ATOM 908 N N . GLN A 1 123 ? -13.039 -3.652 19.977 1.00 98.31 123 GLN A N 1
ATOM 909 C CA . GLN A 1 123 ? -13.238 -4.105 18.601 1.00 98.31 123 GLN A CA 1
ATOM 910 C C . GLN A 1 123 ? -12.417 -5.355 18.285 1.00 98.31 123 GLN A C 1
ATOM 912 O O . GLN A 1 123 ? -11.352 -5.584 18.854 1.00 98.31 123 GLN A O 1
ATOM 917 N N . SER A 1 124 ? -12.907 -6.149 17.334 1.00 98.12 124 SER A N 1
ATOM 918 C CA . SER A 1 124 ? -12.160 -7.246 16.719 1.00 98.12 124 SER A CA 1
ATOM 919 C C . SER A 1 124 ? -11.927 -6.904 15.248 1.00 98.12 124 SER A C 1
ATOM 921 O O . SER A 1 124 ? -12.859 -6.927 14.448 1.00 98.12 124 SER A O 1
ATOM 923 N N . VAL A 1 125 ? -10.698 -6.513 14.909 1.00 98.56 125 VAL A N 1
ATOM 924 C CA . VAL A 1 125 ? -10.335 -5.979 13.591 1.00 98.56 125 VAL A CA 1
ATOM 925 C C . VAL A 1 125 ? -9.825 -7.096 12.687 1.00 98.56 125 VAL A C 1
ATOM 927 O O . VAL A 1 125 ? -8.765 -7.680 12.918 1.00 98.56 125 VAL A O 1
ATOM 930 N N . ALA A 1 126 ? -10.569 -7.376 11.625 1.00 98.62 126 ALA A N 1
ATOM 931 C CA . ALA A 1 126 ? -10.145 -8.214 10.519 1.00 98.62 126 ALA A CA 1
ATOM 932 C C . ALA A 1 126 ? -9.342 -7.412 9.483 1.00 98.62 126 ALA A C 1
ATOM 934 O O . ALA A 1 126 ? -9.636 -6.241 9.233 1.00 98.62 126 ALA A O 1
ATOM 935 N N . ILE A 1 127 ? -8.346 -8.056 8.866 1.00 98.62 127 ILE A N 1
ATOM 936 C CA . ILE A 1 127 ? -7.532 -7.481 7.788 1.00 98.62 127 ILE A CA 1
ATOM 937 C C . ILE A 1 127 ? -7.674 -8.350 6.536 1.00 98.62 127 ILE A C 1
ATOM 939 O O . ILE A 1 127 ? -7.539 -9.569 6.609 1.00 98.62 127 ILE A O 1
ATOM 943 N N . ALA A 1 128 ? -7.914 -7.733 5.381 1.00 97.81 128 ALA A N 1
ATOM 944 C CA . ALA A 1 128 ? -8.021 -8.439 4.105 1.00 97.81 128 ALA A CA 1
ATOM 945 C C . ALA A 1 128 ? -7.198 -7.763 3.001 1.00 97.81 128 ALA A C 1
ATOM 947 O O . ALA A 1 128 ? -7.016 -6.546 3.007 1.00 97.81 128 ALA A O 1
ATOM 948 N N . SER A 1 129 ? -6.738 -8.542 2.020 1.00 96.44 129 SER A N 1
ATOM 949 C CA . SER A 1 129 ? -6.137 -8.042 0.778 1.00 96.44 129 SER A CA 1
ATOM 950 C C . SER A 1 129 ? -6.740 -8.775 -0.416 1.00 96.44 129 SER A C 1
ATOM 952 O O . SER A 1 129 ? -7.007 -9.973 -0.349 1.00 96.44 129 SER A O 1
ATOM 954 N N . THR A 1 130 ? -6.944 -8.058 -1.519 1.00 95.31 130 THR A N 1
ATOM 955 C CA . THR A 1 130 ? -7.399 -8.628 -2.797 1.00 95.31 130 THR A CA 1
ATOM 956 C C . THR A 1 130 ? -6.248 -9.182 -3.638 1.00 95.31 130 THR A C 1
ATOM 958 O O . THR A 1 130 ? -6.487 -9.773 -4.690 1.00 95.31 130 THR A O 1
ATOM 961 N N . THR A 1 131 ? -4.996 -9.012 -3.195 1.00 93.06 131 THR A N 1
ATOM 962 C CA . THR A 1 131 ? -3.830 -9.549 -3.903 1.00 93.06 131 THR A CA 1
ATOM 963 C C . THR A 1 131 ? -3.734 -11.064 -3.682 1.00 93.06 131 THR A C 1
ATOM 965 O O . THR A 1 131 ? -3.758 -11.529 -2.540 1.00 93.06 131 THR A O 1
ATOM 968 N N . PRO A 1 132 ? -3.658 -11.877 -4.751 1.00 88.88 132 PRO A N 1
ATOM 969 C CA . PRO A 1 132 ? -3.588 -13.326 -4.608 1.00 88.88 132 PRO A CA 1
ATOM 970 C C . PRO A 1 132 ? -2.324 -13.782 -3.872 1.00 88.88 132 PRO A C 1
ATOM 972 O O . 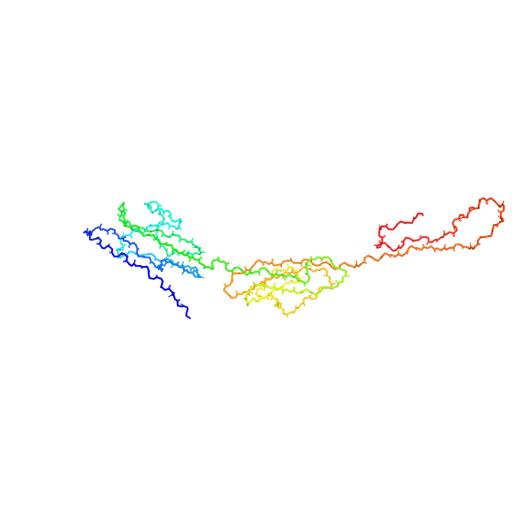PRO A 1 132 ? -1.222 -13.343 -4.197 1.00 88.88 132 PRO A O 1
ATOM 975 N N . ARG A 1 133 ? -2.478 -14.754 -2.959 1.00 89.38 133 ARG A N 1
ATOM 976 C CA . ARG A 1 133 ? -1.377 -15.374 -2.186 1.00 89.38 133 ARG A CA 1
ATOM 977 C C . ARG A 1 133 ? -0.563 -14.371 -1.354 1.00 89.38 133 ARG A C 1
ATOM 979 O O . ARG A 1 133 ? 0.639 -14.551 -1.176 1.00 89.38 133 ARG A O 1
ATOM 986 N N . THR A 1 134 ? -1.207 -13.316 -0.869 1.00 95.94 134 THR A N 1
ATOM 987 C CA . THR A 1 134 ? -0.571 -12.316 -0.012 1.00 95.94 134 THR A CA 1
ATOM 988 C C . THR A 1 134 ? -0.447 -12.791 1.426 1.00 95.94 134 THR A C 1
ATOM 990 O O . THR A 1 134 ? -1.438 -13.181 2.039 1.00 95.94 134 THR A O 1
ATOM 993 N N . THR A 1 135 ? 0.754 -12.658 1.982 1.00 97.75 135 THR A N 1
ATOM 994 C CA . THR A 1 135 ? 0.992 -12.694 3.425 1.00 97.75 135 THR A CA 1
ATOM 995 C C . THR A 1 135 ? 0.875 -11.272 3.961 1.00 97.75 135 THR A C 1
ATOM 997 O O . THR A 1 135 ? 1.575 -10.369 3.503 1.00 97.75 135 THR A O 1
ATOM 1000 N N . ILE A 1 136 ? -0.037 -11.046 4.904 1.00 98.50 136 ILE A N 1
ATOM 1001 C CA . ILE A 1 136 ? -0.238 -9.731 5.520 1.00 98.50 136 ILE A CA 1
ATOM 1002 C C . ILE A 1 136 ? 0.565 -9.679 6.817 1.00 98.50 136 ILE A C 1
ATOM 1004 O O . ILE A 1 136 ? 0.380 -10.524 7.689 1.00 98.50 136 ILE A O 1
ATOM 1008 N N . HIS A 1 137 ? 1.417 -8.669 6.954 1.00 98.56 137 HIS A N 1
ATOM 1009 C CA . HIS A 1 137 ? 2.119 -8.354 8.194 1.00 98.56 137 HIS A CA 1
ATOM 1010 C C . HIS A 1 137 ? 1.546 -7.073 8.791 1.00 98.56 137 HIS A C 1
ATOM 1012 O O . HIS A 1 137 ? 1.109 -6.180 8.055 1.00 98.56 137 HIS A O 1
ATOM 1018 N N . TYR A 1 138 ? 1.536 -6.974 10.118 1.00 98.44 138 TYR A N 1
ATOM 1019 C CA . TYR A 1 138 ? 0.916 -5.850 10.812 1.00 98.44 138 TYR A CA 1
ATOM 1020 C C . TYR A 1 138 ? 1.717 -5.364 12.023 1.00 98.44 138 TYR A C 1
ATOM 1022 O O . TYR A 1 138 ? 2.611 -6.042 12.524 1.00 98.44 138 TYR A O 1
ATOM 1030 N N . SER A 1 139 ? 1.363 -4.171 12.487 1.00 98.06 139 SER A N 1
ATOM 1031 C CA . SER A 1 139 ? 1.804 -3.557 13.736 1.00 98.06 139 SER A CA 1
ATOM 1032 C C . SER A 1 139 ? 0.590 -2.947 14.446 1.00 98.06 139 SER A C 1
ATOM 1034 O O . SER A 1 139 ? -0.344 -2.473 13.797 1.00 98.06 139 SER A O 1
ATOM 1036 N N . ILE A 1 140 ? 0.614 -2.968 15.780 1.00 96.81 140 ILE A N 1
ATOM 1037 C CA . ILE A 1 140 ? -0.343 -2.270 16.658 1.00 96.81 140 ILE A CA 1
ATOM 1038 C C . ILE A 1 140 ? 0.323 -1.171 17.501 1.00 96.81 140 ILE A C 1
ATOM 1040 O O . ILE A 1 140 ? -0.357 -0.432 18.203 1.00 96.81 140 ILE A O 1
ATOM 1044 N N . ASP A 1 141 ? 1.651 -1.060 17.435 1.00 91.38 141 ASP A N 1
ATOM 1045 C CA . ASP A 1 141 ? 2.440 -0.023 18.112 1.00 91.38 141 ASP A CA 1
ATOM 1046 C C . ASP A 1 141 ? 2.662 1.219 17.227 1.00 91.38 141 ASP A C 1
ATOM 1048 O O . ASP A 1 141 ? 3.330 2.168 17.630 1.00 91.38 141 ASP A O 1
ATOM 1052 N N . GLY A 1 142 ? 2.102 1.221 16.012 1.00 87.94 142 GLY A N 1
ATOM 1053 C CA . GLY A 1 142 ? 2.227 2.305 15.042 1.00 87.94 142 GLY A CA 1
ATOM 1054 C C . GLY A 1 142 ? 3.501 2.269 14.189 1.00 87.94 142 GLY A C 1
ATOM 1055 O O . GLY A 1 142 ? 3.651 3.134 13.323 1.00 87.94 142 GLY A O 1
ATOM 1056 N N . SER A 1 143 ? 4.392 1.289 14.377 1.00 94.62 143 SER A N 1
ATOM 1057 C CA . SER A 1 143 ? 5.569 1.085 13.521 1.00 94.62 143 SER A CA 1
ATOM 1058 C C . SER A 1 143 ? 5.205 0.591 12.111 1.00 94.62 143 SER A C 1
ATOM 1060 O O . SER A 1 143 ? 4.115 0.071 11.860 1.00 94.62 143 SER A O 1
ATOM 1062 N N . GLU A 1 144 ? 6.103 0.786 11.142 1.00 95.88 144 GLU A N 1
ATOM 1063 C CA . GLU A 1 144 ? 5.884 0.290 9.780 1.00 95.88 144 GLU A CA 1
ATOM 1064 C C . GLU A 1 144 ? 6.072 -1.234 9.701 1.00 95.88 144 GLU A C 1
ATOM 1066 O O . GLU A 1 144 ? 7.135 -1.737 10.071 1.00 95.88 144 GLU A O 1
ATOM 1071 N N . PRO A 1 145 ? 5.073 -1.987 9.203 1.00 97.50 145 PRO A N 1
ATOM 1072 C CA . PR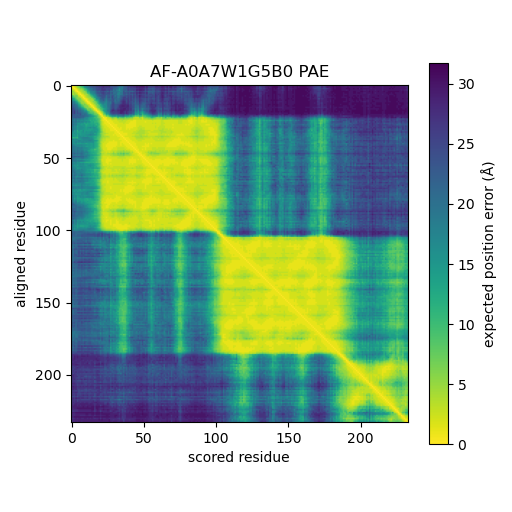O A 1 145 ? 5.191 -3.430 9.074 1.00 97.50 145 PRO A CA 1
ATOM 1073 C C . PRO A 1 145 ? 6.184 -3.817 7.971 1.00 97.50 145 PRO A C 1
ATOM 1075 O O . PRO A 1 145 ? 6.101 -3.354 6.830 1.00 97.50 145 PRO A O 1
ATOM 1078 N N . THR A 1 146 ? 7.086 -4.728 8.321 1.00 95.75 146 THR A N 1
ATOM 1079 C CA . THR A 1 146 ? 8.063 -5.370 7.429 1.00 95.75 146 THR A CA 1
ATOM 1080 C C . THR A 1 146 ? 7.791 -6.877 7.368 1.00 95.75 146 THR A C 1
ATOM 1082 O O . THR A 1 146 ? 6.960 -7.384 8.121 1.00 95.75 146 THR A O 1
ATOM 1085 N N . GLU A 1 147 ? 8.517 -7.627 6.536 1.00 95.25 147 GLU A N 1
ATOM 1086 C CA . GLU A 1 147 ? 8.422 -9.100 6.517 1.00 95.25 147 GLU A CA 1
ATOM 1087 C C . GLU A 1 147 ? 8.841 -9.762 7.848 1.00 95.25 147 GLU A C 1
ATOM 1089 O O . GLU A 1 147 ? 8.510 -10.919 8.095 1.00 95.25 147 GLU A O 1
ATOM 1094 N N . ALA A 1 148 ? 9.537 -9.036 8.733 1.00 96.25 148 ALA A N 1
ATOM 1095 C CA . ALA A 1 148 ? 9.875 -9.503 10.079 1.00 96.25 148 ALA A CA 1
ATOM 1096 C C . ALA A 1 148 ? 8.774 -9.216 11.119 1.00 96.25 148 ALA A C 1
ATOM 1098 O O . ALA A 1 148 ? 8.834 -9.727 12.238 1.00 96.25 148 ALA A O 1
ATOM 1099 N N . SER A 1 149 ? 7.780 -8.389 10.782 1.00 98.12 149 SER A N 1
ATOM 1100 C CA . SER A 1 149 ? 6.656 -8.077 11.668 1.00 98.12 149 SER A CA 1
ATOM 1101 C C . SER A 1 149 ? 5.704 -9.278 11.805 1.00 98.12 149 SER A C 1
ATOM 1103 O O . SER A 1 149 ? 5.714 -10.169 10.952 1.00 98.12 149 SER A O 1
ATOM 1105 N N . PRO A 1 150 ? 4.849 -9.321 12.842 1.00 98.12 150 PRO A N 1
ATOM 1106 C CA . PRO A 1 150 ? 3.876 -10.396 13.020 1.00 98.12 150 PRO A CA 1
ATOM 1107 C C . PRO A 1 150 ? 2.978 -10.615 11.795 1.00 98.12 150 PRO A C 1
ATOM 1109 O O . PRO A 1 150 ? 2.468 -9.662 11.201 1.00 98.12 150 PRO A O 1
ATOM 1112 N N . VAL A 1 151 ? 2.756 -11.886 11.446 1.00 98.38 151 VAL A N 1
ATOM 1113 C CA . VAL A 1 151 ? 1.847 -12.291 10.365 1.00 98.38 151 VAL A CA 1
ATOM 1114 C C . VAL A 1 151 ? 0.409 -12.290 10.873 1.00 98.38 151 VAL A C 1
ATOM 1116 O O . VAL A 1 151 ? 0.092 -12.890 11.903 1.00 98.38 151 VAL A O 1
ATOM 1119 N N . TYR A 1 152 ? -0.483 -11.651 10.125 1.00 98.38 152 TYR A N 1
ATOM 1120 C CA . TYR A 1 152 ? -1.913 -11.676 10.392 1.00 98.38 152 TYR A CA 1
ATOM 1121 C C . TYR A 1 152 ? -2.495 -13.062 10.078 1.00 98.38 152 TYR A C 1
ATOM 1123 O O . TYR A 1 152 ? -2.422 -13.537 8.946 1.00 98.38 152 TYR A O 1
ATOM 1131 N N . SER A 1 153 ? -3.084 -13.702 11.089 1.00 97.62 153 SER A N 1
ATOM 1132 C CA . SER A 1 153 ? -3.696 -15.039 10.984 1.00 97.62 153 SER A CA 1
ATOM 1133 C C . SER A 1 153 ? -5.096 -15.131 11.601 1.00 97.62 153 SER A C 1
ATOM 1135 O O . SER A 1 153 ? -5.847 -16.049 11.277 1.00 97.62 153 SER A O 1
ATOM 1137 N N . ALA A 1 154 ? -5.468 -14.176 12.457 1.00 97.75 154 ALA A N 1
ATOM 1138 C CA . ALA A 1 154 ? -6.777 -14.070 13.090 1.00 97.75 154 ALA A CA 1
ATOM 1139 C C . ALA A 1 154 ? -7.091 -12.596 13.412 1.00 97.75 154 ALA A C 1
ATOM 1141 O O . ALA A 1 154 ? -6.154 -11.804 13.540 1.00 97.75 154 ALA A O 1
ATOM 1142 N N . PRO A 1 155 ? -8.375 -12.208 13.554 1.00 98.38 155 PRO A N 1
ATOM 1143 C CA . PRO A 1 155 ? -8.766 -10.851 13.939 1.00 98.38 155 PRO A CA 1
ATOM 1144 C C . PRO A 1 155 ? -8.041 -10.325 15.187 1.00 98.38 155 PRO A C 1
ATOM 1146 O O . PRO A 1 155 ? -7.851 -11.047 16.165 1.00 98.38 155 PRO A O 1
ATOM 1149 N N . ILE A 1 156 ? -7.663 -9.047 15.155 1.00 97.88 156 ILE A N 1
ATOM 1150 C CA . ILE A 1 156 ? -6.900 -8.377 16.212 1.00 97.88 156 ILE A CA 1
ATOM 1151 C C . ILE A 1 156 ? -7.870 -7.778 17.230 1.00 97.88 156 ILE A C 1
ATOM 1153 O O . ILE A 1 156 ? -8.738 -6.986 16.868 1.00 97.88 156 ILE A O 1
ATOM 1157 N N . ALA A 1 157 ? -7.713 -8.123 18.507 1.00 97.38 157 ALA A N 1
ATOM 1158 C CA . ALA A 1 157 ? -8.485 -7.513 19.584 1.00 97.38 157 ALA A CA 1
ATOM 1159 C C . ALA A 1 157 ? -7.930 -6.122 19.939 1.00 97.38 157 ALA A C 1
ATOM 1161 O O . ALA A 1 157 ? -6.758 -5.989 20.289 1.00 97.38 157 ALA A O 1
ATOM 1162 N N . ILE A 1 158 ? -8.785 -5.101 19.883 1.00 97.25 158 ILE A N 1
ATOM 1163 C CA . ILE A 1 158 ? -8.481 -3.705 20.206 1.00 97.25 158 ILE A CA 1
ATOM 1164 C C . ILE A 1 158 ? -9.343 -3.289 21.399 1.00 97.25 158 ILE A C 1
ATOM 1166 O O . ILE A 1 158 ? -10.542 -3.060 21.254 1.00 97.25 158 ILE A O 1
ATOM 1170 N N . ALA A 1 159 ? -8.741 -3.223 22.586 1.00 95.44 159 ALA A N 1
ATOM 1171 C CA . ALA A 1 159 ? -9.434 -2.882 23.835 1.00 95.44 159 ALA A CA 1
ATOM 1172 C C . ALA A 1 159 ? -9.193 -1.438 24.312 1.00 95.44 159 ALA A C 1
ATOM 1174 O O . ALA A 1 159 ? -9.836 -0.995 25.258 1.00 95.44 159 ALA A O 1
ATOM 1175 N N . GLY A 1 160 ? -8.287 -0.714 23.656 1.00 94.44 160 GLY A N 1
ATOM 1176 C CA . GLY A 1 160 ? -7.947 0.677 23.938 1.00 94.44 160 GLY A CA 1
ATOM 1177 C C . GLY A 1 160 ? -7.464 1.378 22.672 1.00 94.44 160 GLY A C 1
ATOM 1178 O O . GLY A 1 160 ? -7.373 0.751 21.611 1.00 94.44 160 GLY A O 1
ATOM 1179 N N . ASP A 1 161 ? -7.141 2.662 22.788 1.00 95.88 161 ASP A N 1
ATOM 1180 C CA . ASP A 1 161 ? -6.689 3.482 21.664 1.00 95.88 161 ASP A CA 1
ATOM 1181 C C . ASP A 1 161 ? -5.463 2.862 20.987 1.00 95.88 161 ASP A C 1
ATOM 1183 O O . ASP A 1 161 ? -4.406 2.701 21.596 1.00 95.88 161 ASP A O 1
ATOM 1187 N N . THR A 1 162 ? -5.618 2.468 19.725 1.00 97.12 162 THR A N 1
ATOM 1188 C CA . THR A 1 162 ? -4.609 1.698 18.991 1.00 97.12 162 THR A CA 1
ATOM 1189 C C . THR A 1 162 ? -4.542 2.150 17.540 1.00 97.12 162 THR A C 1
ATOM 1191 O O . THR A 1 162 ? -5.564 2.307 16.871 1.00 97.12 162 THR A O 1
ATOM 1194 N N . THR A 1 163 ? -3.324 2.303 17.019 1.00 97.81 163 THR A N 1
ATOM 1195 C CA . THR A 1 163 ? -3.094 2.481 15.580 1.00 97.81 163 THR A CA 1
ATOM 1196 C C . THR A 1 163 ? -2.619 1.167 14.981 1.00 97.81 163 THR A C 1
ATOM 1198 O O . THR A 1 163 ? -1.513 0.712 15.259 1.00 97.81 163 THR A O 1
ATOM 1201 N N . VAL A 1 164 ? -3.446 0.576 14.125 1.00 98.31 164 VAL A N 1
ATOM 1202 C CA . VAL A 1 164 ? -3.107 -0.626 13.366 1.00 98.31 164 VAL A CA 1
ATOM 1203 C C . VAL A 1 164 ? -2.489 -0.212 12.035 1.00 98.31 164 VAL A C 1
ATOM 1205 O O . VAL A 1 164 ? -3.080 0.558 11.275 1.00 98.31 164 VAL A O 1
ATOM 1208 N N . ARG A 1 165 ? -1.306 -0.740 11.727 1.00 98.62 165 ARG A N 1
ATOM 1209 C CA . ARG A 1 165 ? -0.677 -0.635 10.407 1.00 98.62 165 ARG A CA 1
ATOM 1210 C C . ARG A 1 165 ? -0.559 -2.013 9.781 1.00 98.62 165 ARG A C 1
ATOM 1212 O O . ARG A 1 165 ? -0.225 -2.962 10.480 1.00 98.62 165 ARG A O 1
ATOM 1219 N N . ALA A 1 166 ? -0.806 -2.139 8.480 1.00 98.50 166 ALA A N 1
ATOM 1220 C CA . ALA A 1 166 ? -0.699 -3.421 7.785 1.00 98.50 166 ALA A CA 1
ATOM 1221 C C . ALA A 1 166 ? -0.148 -3.279 6.365 1.00 98.50 166 ALA A C 1
ATOM 1223 O O . ALA A 1 166 ? -0.460 -2.321 5.657 1.00 98.50 166 ALA A O 1
ATOM 1224 N N . ARG A 1 167 ? 0.640 -4.263 5.926 1.00 98.38 167 ARG A N 1
ATOM 1225 C CA . ARG A 1 167 ? 1.163 -4.353 4.558 1.00 98.38 167 ARG A CA 1
ATOM 1226 C C . ARG A 1 167 ? 1.134 -5.794 4.066 1.00 98.38 167 ARG A C 1
ATOM 1228 O O . ARG A 1 167 ? 1.400 -6.723 4.824 1.00 98.38 167 ARG A O 1
ATOM 1235 N N . GLY A 1 168 ? 0.775 -5.967 2.798 1.00 97.12 168 GLY A N 1
ATOM 1236 C CA . GLY A 1 168 ? 0.773 -7.261 2.128 1.00 97.12 168 GLY A CA 1
ATOM 1237 C C . GLY A 1 168 ? 2.046 -7.488 1.317 1.00 97.12 168 GLY A C 1
ATOM 1238 O O . GLY A 1 168 ? 2.448 -6.604 0.562 1.00 97.12 168 GLY A O 1
ATOM 1239 N N . PHE A 1 169 ? 2.615 -8.688 1.427 1.00 94.31 169 PHE A N 1
ATOM 1240 C CA . PHE A 1 169 ? 3.759 -9.166 0.651 1.00 94.31 169 PHE A CA 1
ATOM 1241 C C . PHE A 1 169 ? 3.330 -10.389 -0.161 1.00 94.31 169 PHE A C 1
ATOM 1243 O O . PHE A 1 169 ? 2.708 -11.312 0.371 1.00 94.31 169 PHE A O 1
ATOM 1250 N N . ALA A 1 170 ? 3.598 -10.388 -1.467 1.00 91.12 170 ALA A N 1
ATOM 1251 C CA . ALA A 1 170 ? 3.196 -11.472 -2.358 1.00 91.12 170 ALA A CA 1
ATOM 1252 C C . ALA A 1 170 ? 4.258 -11.728 -3.439 1.00 91.12 170 ALA A C 1
ATOM 1254 O O . ALA A 1 170 ? 4.728 -10.779 -4.070 1.00 91.12 170 ALA A O 1
ATOM 1255 N N . PRO A 1 171 ? 4.607 -12.996 -3.727 1.00 82.44 171 PRO A N 1
ATOM 1256 C CA . PRO A 1 171 ? 5.552 -13.318 -4.790 1.00 82.44 171 PRO A CA 1
ATOM 1257 C C . PRO A 1 171 ? 5.096 -12.782 -6.152 1.00 82.44 171 PRO A C 1
ATOM 1259 O O . PRO A 1 171 ? 3.976 -13.052 -6.594 1.00 82.44 171 PRO A O 1
ATOM 1262 N N . GLY A 1 172 ? 5.989 -12.062 -6.835 1.00 77.00 172 GLY A N 1
ATOM 1263 C CA . GLY A 1 172 ? 5.714 -11.457 -8.143 1.00 77.00 172 GLY A CA 1
ATOM 1264 C C . GLY A 1 172 ? 4.948 -10.131 -8.088 1.00 77.00 172 GLY A C 1
ATOM 1265 O O . GLY A 1 172 ? 4.576 -9.617 -9.144 1.00 77.00 172 GLY A O 1
ATOM 1266 N N . PHE A 1 173 ? 4.729 -9.580 -6.891 1.00 83.94 173 PHE A N 1
ATOM 1267 C CA . PHE A 1 173 ? 4.196 -8.239 -6.682 1.00 83.94 173 PHE A CA 1
ATOM 1268 C C . PHE A 1 173 ? 5.258 -7.346 -6.039 1.00 83.94 173 PHE A C 1
ATOM 1270 O O . PHE A 1 173 ? 6.047 -7.794 -5.212 1.00 83.94 173 PHE A O 1
ATOM 1277 N N . HIS A 1 174 ? 5.262 -6.072 -6.414 1.00 83.12 174 HIS A N 1
ATOM 1278 C CA . HIS A 1 174 ? 5.910 -5.042 -5.616 1.00 83.12 174 HIS A CA 1
ATOM 1279 C C . HIS A 1 174 ? 5.073 -4.777 -4.373 1.00 83.12 174 HIS A C 1
ATOM 1281 O O . HIS A 1 174 ? 3.842 -4.845 -4.421 1.00 83.12 174 HIS A O 1
ATOM 1287 N N . ASP A 1 175 ? 5.735 -4.426 -3.280 1.00 84.06 175 ASP A N 1
ATOM 1288 C CA . ASP A 1 175 ? 5.039 -4.111 -2.049 1.00 84.06 175 ASP A CA 1
ATOM 1289 C C . ASP A 1 175 ? 4.005 -2.989 -2.242 1.00 84.06 175 ASP A C 1
ATOM 1291 O O . ASP A 1 175 ? 4.296 -1.924 -2.797 1.00 84.06 175 ASP A O 1
ATOM 1295 N N . GLY A 1 176 ? 2.801 -3.218 -1.718 1.00 87.56 176 GLY A N 1
ATOM 1296 C CA . GLY A 1 176 ? 1.724 -2.233 -1.703 1.00 87.56 176 GLY A CA 1
ATOM 1297 C C . GLY A 1 176 ? 1.984 -1.044 -0.782 1.00 87.56 176 GLY A C 1
ATOM 1298 O O . GLY A 1 176 ? 2.950 -1.021 -0.012 1.00 87.56 176 GLY A O 1
ATOM 1299 N N . ALA A 1 177 ? 1.080 -0.064 -0.807 1.00 94.06 177 ALA A N 1
ATOM 1300 C CA . ALA A 1 177 ? 1.051 0.962 0.233 1.00 94.06 177 ALA A CA 1
ATOM 1301 C C . ALA A 1 177 ? 0.645 0.352 1.589 1.00 94.06 177 ALA A C 1
ATOM 1303 O O . ALA A 1 177 ? -0.083 -0.643 1.643 1.00 94.06 177 ALA A O 1
ATOM 1304 N N . ILE A 1 178 ? 1.113 0.960 2.680 1.00 98.06 178 ILE A N 1
ATOM 1305 C CA . ILE A 1 178 ? 0.760 0.566 4.048 1.00 98.06 178 ILE A CA 1
ATOM 1306 C C . ILE A 1 178 ? -0.659 1.058 4.354 1.00 98.06 178 ILE A C 1
ATOM 1308 O O . ILE A 1 178 ? -0.962 2.239 4.192 1.00 98.06 178 ILE A O 1
ATOM 1312 N N . ALA A 1 179 ? -1.521 0.159 4.821 1.00 98.44 179 ALA A N 1
ATOM 1313 C CA . ALA A 1 179 ? -2.815 0.511 5.387 1.00 98.44 179 ALA A CA 1
ATOM 1314 C C . ALA A 1 179 ? -2.624 1.037 6.812 1.00 98.44 179 ALA A C 1
ATOM 1316 O O . ALA A 1 179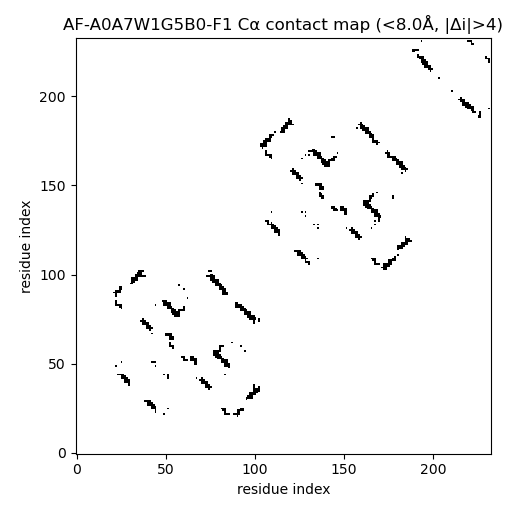 ? -1.900 0.421 7.594 1.00 98.44 179 ALA A O 1
ATOM 1317 N N . VAL A 1 180 ? -3.283 2.143 7.161 1.00 98.50 180 VAL A N 1
ATOM 1318 C CA . VAL A 1 180 ? -3.218 2.753 8.498 1.00 98.50 180 VAL A CA 1
ATOM 1319 C C . VAL A 1 180 ? -4.634 2.942 9.029 1.00 98.50 180 VAL A C 1
ATOM 1321 O O . VAL A 1 180 ? -5.480 3.514 8.346 1.00 98.50 180 VAL A O 1
ATOM 1324 N N . GLY A 1 181 ? -4.896 2.449 10.237 1.00 97.94 181 GLY A N 1
ATOM 1325 C CA . GLY A 1 181 ? -6.195 2.535 10.889 1.00 97.94 181 GLY A CA 1
ATOM 1326 C C . GLY A 1 181 ? -6.076 2.929 12.353 1.00 97.94 181 GLY A C 1
ATOM 1327 O O . GLY A 1 181 ? -5.521 2.176 13.146 1.00 97.94 181 GLY A O 1
ATOM 1328 N N . ALA A 1 182 ? -6.614 4.094 12.709 1.00 97.94 182 ALA A N 1
ATOM 1329 C CA . ALA A 1 182 ? -6.733 4.542 14.092 1.00 97.94 182 ALA A CA 1
ATOM 1330 C C . ALA A 1 182 ? -8.072 4.090 14.692 1.00 97.94 182 ALA A C 1
ATOM 1332 O O . ALA A 1 182 ? -9.136 4.376 14.140 1.00 97.94 182 ALA A O 1
ATOM 1333 N N . TYR A 1 183 ? -8.010 3.398 15.824 1.00 97.75 183 TYR A N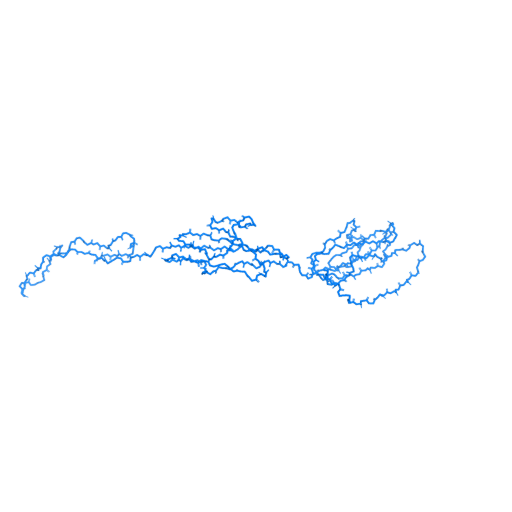 1
ATOM 1334 C CA . TYR A 1 183 ? -9.167 2.969 16.600 1.00 97.75 183 TYR A CA 1
ATOM 1335 C C . TYR A 1 183 ? -9.107 3.640 17.960 1.00 97.75 183 TYR A C 1
ATOM 1337 O O . TYR A 1 183 ? -8.112 3.496 18.666 1.00 97.75 183 TYR A O 1
ATOM 1345 N N . VAL A 1 184 ? -10.167 4.357 18.313 1.00 96.88 184 VAL A N 1
ATOM 1346 C CA . VAL A 1 184 ? -10.311 5.007 19.618 1.00 96.88 184 VAL A CA 1
ATOM 1347 C C . VAL A 1 184 ? -11.401 4.274 20.382 1.00 96.88 184 VAL A C 1
ATOM 1349 O O . VAL A 1 184 ? -12.510 4.128 19.865 1.00 96.88 184 VAL A O 1
ATOM 1352 N N . ILE A 1 185 ? -11.102 3.800 21.589 1.00 95.94 185 ILE A N 1
ATOM 1353 C CA . ILE A 1 185 ? -12.080 3.133 22.454 1.00 95.94 185 ILE A CA 1
ATOM 1354 C C . ILE A 1 185 ? -12.453 4.109 23.568 1.00 95.94 185 ILE A C 1
ATOM 1356 O O . ILE A 1 185 ? -11.825 4.158 24.623 1.00 95.94 185 ILE A O 1
ATOM 1360 N N . ALA A 1 186 ? -13.482 4.914 23.312 1.00 89.56 186 ALA A N 1
ATOM 1361 C CA . ALA A 1 186 ? -13.966 5.909 24.256 1.00 89.56 186 ALA A CA 1
ATOM 1362 C C . ALA A 1 186 ? -15.005 5.284 25.188 1.00 89.56 186 ALA A C 1
ATOM 1364 O O . ALA A 1 186 ? -16.010 4.739 24.732 1.00 89.56 186 ALA A O 1
ATOM 1365 N N . ALA A 1 187 ? -14.803 5.392 26.501 1.00 77.38 187 ALA A N 1
ATOM 1366 C CA . ALA A 1 187 ? -15.846 5.017 27.448 1.00 77.38 187 ALA A CA 1
ATOM 1367 C C . ALA A 1 187 ? -17.122 5.841 27.172 1.00 77.38 187 ALA A C 1
ATOM 1369 O O . ALA A 1 187 ? -17.020 7.036 26.872 1.00 77.38 187 ALA A O 1
ATOM 1370 N N . PRO A 1 188 ? -18.323 5.241 27.262 1.00 69.75 188 PRO A N 1
ATOM 1371 C CA . PRO A 1 188 ? -19.553 6.007 27.153 1.00 69.75 188 PRO A CA 1
ATOM 1372 C C . PRO A 1 188 ? -19.587 7.068 28.257 1.00 69.75 188 PRO A C 1
ATOM 1374 O O . PRO A 1 188 ? -19.356 6.765 29.427 1.00 69.75 188 PRO A O 1
ATOM 1377 N N . VAL A 1 189 ? -19.896 8.310 27.886 1.00 68.06 189 VAL A N 1
ATOM 1378 C CA . VAL A 1 189 ? -20.283 9.338 28.856 1.00 68.06 189 VAL A CA 1
ATOM 1379 C C . VAL A 1 189 ? -21.621 8.917 29.460 1.00 68.06 189 VAL A C 1
ATOM 1381 O O . VAL A 1 189 ? -22.640 8.860 28.770 1.00 68.06 189 VAL A O 1
ATOM 1384 N N . VAL A 1 190 ? -21.598 8.526 30.732 1.00 67.69 190 VAL A N 1
ATOM 1385 C CA . VAL A 1 190 ? -22.791 8.105 31.469 1.00 67.69 190 VAL A CA 1
ATOM 1386 C C . VAL A 1 190 ? -23.513 9.359 31.929 1.00 67.69 190 VAL A C 1
ATOM 1388 O O . VAL A 1 190 ? -23.048 10.004 32.850 1.00 67.69 190 VAL A O 1
ATOM 1391 N N . ASN A 1 191 ? -24.655 9.690 31.325 1.00 70.25 191 ASN A N 1
ATOM 1392 C CA . ASN A 1 191 ? -25.496 10.776 31.826 1.00 70.25 191 ASN A CA 1
ATOM 1393 C C . ASN A 1 191 ? -26.159 10.361 33.149 1.00 70.25 191 ASN A C 1
ATOM 1395 O O . ASN A 1 191 ? -27.135 9.601 33.152 1.00 70.25 191 ASN A O 1
ATOM 1399 N N . THR A 1 192 ? -25.637 10.854 34.264 1.00 75.94 192 THR A N 1
ATOM 1400 C CA . THR A 1 192 ? -26.141 10.587 35.610 1.00 75.94 192 THR A CA 1
ATOM 1401 C C . THR A 1 192 ? -27.336 11.495 35.909 1.00 75.94 192 THR A C 1
ATOM 1403 O O . THR A 1 192 ? -27.364 12.668 35.548 1.00 75.94 192 THR A O 1
ATOM 1406 N N . ALA A 1 193 ? -28.373 10.966 36.563 1.00 80.38 193 ALA A N 1
ATOM 1407 C CA . ALA A 1 193 ? -29.511 11.796 36.955 1.00 80.38 193 ALA A CA 1
ATOM 1408 C C . ALA A 1 193 ? -29.085 12.831 38.021 1.00 80.38 193 ALA A C 1
ATOM 1410 O O . ALA A 1 193 ? -28.338 12.473 38.939 1.00 80.38 193 ALA A O 1
ATOM 1411 N N . PRO A 1 194 ? -29.587 14.080 37.952 1.00 85.44 194 PRO A N 1
ATOM 1412 C CA . PRO A 1 194 ? -29.343 15.052 39.005 1.00 85.44 194 PRO A CA 1
ATOM 1413 C C . PRO A 1 194 ? -30.069 14.609 40.279 1.00 85.44 194 PRO A C 1
ATOM 1415 O O . PRO A 1 194 ? -31.074 13.891 40.230 1.00 85.44 194 PRO A O 1
ATOM 1418 N N . SER A 1 195 ? -29.571 15.036 41.435 1.00 88.12 195 SER A N 1
ATOM 1419 C CA . SER A 1 195 ? -30.138 14.666 42.731 1.00 88.12 195 SER A CA 1
ATOM 1420 C C . SER A 1 195 ? -30.295 15.871 43.648 1.00 88.12 195 SER A C 1
ATOM 1422 O O . SER A 1 195 ? -29.620 16.889 43.502 1.00 88.12 195 SER A O 1
ATOM 1424 N N . PHE A 1 196 ? -31.226 15.763 44.593 1.00 92.19 196 PHE A N 1
ATOM 1425 C CA . PHE A 1 196 ? -31.385 16.707 45.691 1.00 92.19 196 PHE A CA 1
ATOM 1426 C C . PHE A 1 196 ? -31.989 15.996 46.903 1.00 92.19 196 PHE A C 1
ATOM 1428 O O . PHE A 1 196 ? -32.600 14.931 46.793 1.00 92.19 196 PHE A O 1
ATOM 1435 N N . THR A 1 197 ? -31.836 16.607 48.070 1.00 94.81 197 THR A N 1
ATOM 1436 C CA . THR A 1 197 ? -32.475 16.191 49.318 1.00 94.81 197 THR A CA 1
ATOM 1437 C C . THR A 1 197 ? -33.718 17.042 49.534 1.00 94.81 197 THR A C 1
ATOM 1439 O O . THR A 1 197 ? -33.614 18.264 49.675 1.00 94.81 197 THR A O 1
ATOM 1442 N N . LYS A 1 198 ? -34.898 16.407 49.543 1.00 94.06 198 LYS A N 1
ATOM 1443 C CA . LYS A 1 198 ? -36.158 17.104 49.832 1.00 94.06 198 LYS A CA 1
ATOM 1444 C C . LYS A 1 198 ? -36.233 17.498 51.306 1.00 94.06 198 LYS A C 1
ATOM 1446 O O . LYS A 1 198 ? -35.802 16.744 52.179 1.00 94.06 198 LYS A O 1
ATOM 1451 N N . GLY A 1 199 ? -36.838 18.646 51.572 1.00 92.62 199 GLY A N 1
ATOM 1452 C CA . GLY A 1 199 ? -37.162 19.088 52.918 1.00 92.62 199 GLY A CA 1
ATOM 1453 C C . GLY A 1 199 ? -38.363 18.337 53.501 1.00 92.62 199 GLY A C 1
ATOM 1454 O O . GLY A 1 199 ? -39.004 17.524 52.820 1.00 92.62 199 GLY A O 1
ATOM 1455 N N . PRO A 1 200 ? -38.695 18.605 54.774 1.00 93.69 200 PRO A N 1
ATOM 1456 C CA . PRO A 1 200 ? -39.916 18.104 55.392 1.00 93.69 200 PRO A CA 1
ATOM 1457 C C . PRO A 1 200 ? -41.161 18.530 54.608 1.00 93.69 200 PRO A C 1
ATOM 1459 O O . PRO A 1 200 ? -41.159 19.569 53.939 1.00 93.69 200 PRO A O 1
ATOM 1462 N N . ASP A 1 201 ? -42.237 17.755 54.709 1.00 93.81 201 ASP A N 1
ATOM 1463 C CA . ASP A 1 201 ? -43.517 18.144 54.117 1.00 93.81 201 ASP A CA 1
ATOM 1464 C C . ASP A 1 201 ? -44.045 19.405 54.820 1.00 93.81 201 ASP A C 1
ATOM 1466 O O . ASP A 1 201 ? -43.856 19.587 56.024 1.00 93.81 201 ASP A O 1
ATOM 1470 N N . GLN A 1 202 ? -44.649 20.307 54.049 1.00 91.44 202 GLN A N 1
ATOM 1471 C CA . GLN A 1 202 ? -45.098 21.611 54.532 1.00 91.44 202 GLN A CA 1
ATOM 1472 C C . GLN A 1 202 ? -46.616 21.603 54.670 1.00 91.44 202 GLN A C 1
ATOM 1474 O O . GLN A 1 202 ? -47.320 21.155 53.767 1.00 91.44 202 GLN A O 1
ATOM 1479 N N . THR A 1 203 ? -47.120 22.109 55.789 1.00 89.12 203 THR A N 1
ATOM 1480 C CA . THR A 1 203 ? -48.551 22.313 56.008 1.00 89.12 203 THR A CA 1
ATOM 1481 C C . THR A 1 203 ? -48.848 23.805 55.976 1.00 89.12 203 THR A C 1
ATOM 1483 O O . THR A 1 203 ? -48.272 24.587 56.729 1.00 89.12 203 THR A O 1
ATOM 1486 N N . THR A 1 204 ? -49.746 24.215 55.084 1.00 85.88 204 THR A N 1
ATOM 1487 C CA . THR A 1 204 ? -50.181 25.609 54.941 1.00 85.88 204 THR A CA 1
ATOM 1488 C C . THR A 1 204 ? -51.699 25.678 55.014 1.00 85.88 204 THR A C 1
ATOM 1490 O O . THR A 1 204 ? -52.386 24.752 54.583 1.00 85.88 204 THR A O 1
ATOM 1493 N N . LEU A 1 205 ? -52.226 26.766 55.574 1.00 90.56 205 LEU A N 1
ATOM 1494 C CA . LEU A 1 205 ? -53.664 27.029 55.553 1.00 90.56 205 LEU A CA 1
ATOM 1495 C C . LEU A 1 205 ? -54.089 27.412 54.133 1.00 90.56 205 LEU A C 1
ATOM 1497 O O . LEU A 1 205 ? -53.323 28.044 53.409 1.00 90.56 205 LEU A O 1
ATOM 1501 N N . GLU A 1 206 ? -55.311 27.055 53.753 1.00 88.56 206 GLU A N 1
ATOM 1502 C CA . GLU A 1 206 ? -55.842 27.287 52.402 1.00 88.56 206 GLU A CA 1
ATOM 1503 C C . GLU A 1 206 ? -55.871 28.772 51.990 1.00 88.56 206 GLU A C 1
ATOM 1505 O O . GLU A 1 206 ? -55.693 29.077 50.814 1.00 88.56 206 GLU A O 1
ATOM 1510 N N . ASP A 1 207 ? -55.933 29.688 52.965 1.00 90.62 207 ASP A N 1
ATOM 1511 C CA . ASP A 1 207 ? -55.965 31.142 52.755 1.00 90.62 207 ASP A CA 1
ATOM 1512 C C . ASP A 1 207 ? -54.672 31.870 53.181 1.00 90.62 207 ASP A C 1
ATOM 1514 O O . ASP A 1 207 ? -54.667 33.088 53.370 1.00 90.62 207 ASP A O 1
ATOM 1518 N N . SER A 1 208 ? -53.542 31.168 53.351 1.00 84.12 208 SER A N 1
ATOM 1519 C CA . SER A 1 208 ? -52.302 31.793 53.857 1.00 84.12 208 SER A CA 1
ATOM 1520 C C . SER A 1 208 ? -51.601 32.741 52.871 1.00 84.12 208 SER A C 1
ATOM 1522 O O . SER A 1 208 ? -50.563 33.313 53.201 1.00 84.12 208 SER A O 1
ATOM 1524 N N . GLY A 1 209 ? -52.122 32.887 51.651 1.00 89.12 209 GLY A N 1
ATOM 1525 C CA . GLY A 1 209 ? -51.404 33.518 50.545 1.00 89.12 209 GLY A CA 1
ATOM 1526 C C . GLY A 1 209 ? -50.195 32.690 50.086 1.00 89.12 209 GLY A C 1
ATOM 1527 O O . GLY A 1 209 ? -50.022 31.535 50.481 1.00 89.12 209 GLY A O 1
ATOM 1528 N N . ALA A 1 210 ? -49.356 33.274 49.224 1.00 88.56 210 ALA A N 1
ATOM 1529 C CA . ALA A 1 210 ? -48.156 32.612 48.713 1.00 88.56 210 ALA A CA 1
ATOM 1530 C C . ALA A 1 210 ? -47.155 32.322 49.845 1.00 88.56 210 ALA A C 1
ATOM 1532 O O . ALA A 1 210 ? -46.715 33.235 50.544 1.00 88.56 210 ALA A O 1
ATOM 1533 N N . CYS A 1 211 ? -46.772 31.053 49.997 1.00 83.06 211 CYS A N 1
ATOM 1534 C CA . CYS A 1 211 ? -45.786 30.617 50.979 1.00 83.06 211 CYS A CA 1
ATOM 1535 C C . CYS A 1 211 ? -44.450 30.303 50.290 1.00 83.06 211 CYS A C 1
ATOM 1537 O O . CYS A 1 211 ? -44.402 29.492 49.366 1.00 83.06 211 CYS A O 1
ATOM 1539 N N . SER A 1 212 ? -43.368 30.932 50.755 1.00 89.94 212 SER A N 1
ATOM 1540 C CA . SER A 1 212 ? -42.007 30.708 50.255 1.00 89.94 212 SER A CA 1
ATOM 1541 C C . SER A 1 212 ? -41.169 30.020 51.324 1.00 89.94 212 SER A C 1
ATOM 1543 O O . SER A 1 212 ? -40.892 30.609 52.368 1.00 89.94 212 SER A O 1
ATOM 1545 N N . ILE A 1 213 ? -40.736 28.788 51.051 1.00 87.12 213 ILE A N 1
ATOM 1546 C CA . ILE A 1 213 ? -39.851 28.035 51.944 1.00 87.12 213 ILE A CA 1
ATOM 1547 C C . ILE A 1 213 ? -38.429 28.091 51.396 1.00 87.12 213 ILE A C 1
ATOM 1549 O O . ILE A 1 213 ? -38.058 27.369 50.467 1.00 87.12 213 ILE A O 1
ATOM 1553 N N . THR A 1 214 ? -37.626 28.980 51.974 1.00 88.94 214 THR A N 1
ATOM 1554 C CA . THR A 1 214 ? -36.213 29.120 51.622 1.00 88.94 214 THR A CA 1
ATOM 1555 C C . THR A 1 214 ? -35.473 27.812 51.891 1.00 88.94 214 THR A C 1
ATOM 1557 O O . THR A 1 214 ? -35.569 27.260 52.984 1.00 88.94 214 THR A O 1
ATOM 1560 N N . ALA A 1 215 ? -34.712 27.337 50.901 1.00 87.75 215 ALA A N 1
ATOM 1561 C CA . ALA A 1 215 ? -33.898 26.122 50.992 1.00 87.75 215 ALA A CA 1
ATOM 1562 C C . ALA A 1 215 ? -34.682 24.838 51.335 1.00 87.75 215 ALA A C 1
ATOM 1564 O O . ALA A 1 215 ? -34.151 23.944 51.992 1.00 87.75 215 ALA A O 1
ATOM 1565 N N . TRP A 1 216 ? -35.935 24.713 50.873 1.00 91.94 216 TRP A N 1
ATOM 1566 C CA . TRP A 1 216 ? -36.692 23.465 51.036 1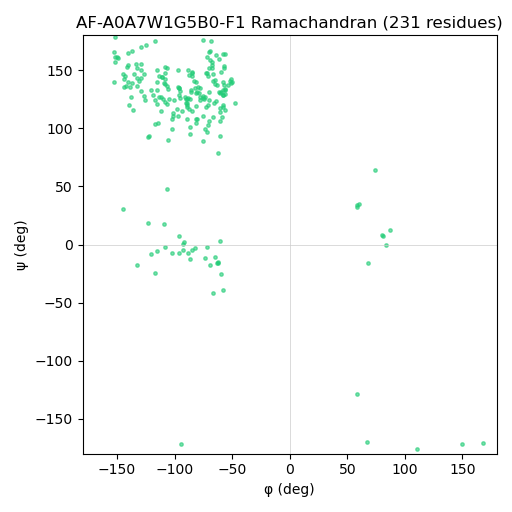.00 91.94 216 TRP A CA 1
ATOM 1567 C C . TRP A 1 216 ? -35.977 22.263 50.402 1.00 91.94 216 TRP A C 1
ATOM 1569 O O . TRP A 1 216 ? -35.957 21.188 50.987 1.00 91.94 216 TRP A O 1
ATOM 1579 N N . ALA A 1 217 ? -35.345 22.437 49.240 1.00 91.94 217 ALA A N 1
ATOM 1580 C CA . ALA A 1 217 ? -34.420 21.454 48.687 1.00 91.94 217 ALA A CA 1
ATOM 1581 C C . ALA A 1 217 ? -32.978 21.833 49.049 1.00 91.94 217 ALA A C 1
ATOM 1583 O O . ALA A 1 217 ? -32.571 22.986 48.905 1.00 91.94 217 ALA A O 1
ATOM 1584 N N . THR A 1 218 ? -32.195 20.851 49.487 1.00 91.19 218 THR A N 1
ATOM 1585 C CA . THR A 1 218 ? -30.764 21.004 49.791 1.00 91.19 218 THR A CA 1
ATOM 1586 C C . THR A 1 218 ? -29.951 19.918 49.093 1.00 91.19 218 THR A C 1
ATOM 1588 O O . THR A 1 218 ? -30.517 18.994 48.513 1.00 91.19 218 THR A O 1
ATOM 1591 N N . GLY A 1 219 ? -28.619 20.027 49.097 1.00 88.50 219 GLY A N 1
ATOM 1592 C CA . GLY A 1 219 ? -27.751 19.016 48.479 1.00 88.50 219 GLY A CA 1
ATOM 1593 C C . GLY A 1 219 ? -28.004 18.826 46.980 1.00 88.50 219 GLY A C 1
ATOM 1594 O O . GLY A 1 219 ? -27.940 17.703 46.492 1.00 88.50 219 GLY A O 1
ATOM 1595 N N . ILE A 1 220 ? -28.350 19.909 46.277 1.00 88.44 220 ILE A N 1
ATOM 1596 C CA . ILE A 1 220 ? -28.588 19.889 44.834 1.00 88.44 220 ILE A CA 1
ATOM 1597 C C . ILE A 1 220 ? -27.263 19.566 44.143 1.00 88.44 220 ILE A C 1
ATOM 1599 O O . ILE A 1 220 ? -26.272 20.275 44.319 1.00 88.44 220 ILE A O 1
ATOM 1603 N N . SER A 1 221 ? -27.255 18.492 43.364 1.00 86.50 221 SER A N 1
ATOM 1604 C CA . SER A 1 221 ? -26.104 18.038 42.600 1.00 86.50 221 SER A CA 1
ATOM 1605 C C . SER A 1 221 ? -26.506 17.804 41.152 1.00 86.50 221 SER A C 1
ATOM 1607 O O . SER A 1 221 ? -27.501 17.131 40.874 1.00 86.50 221 SER A O 1
ATOM 1609 N N . ALA A 1 222 ? -25.703 18.335 40.232 1.00 77.88 222 ALA A N 1
ATOM 1610 C CA . ALA A 1 222 ? -25.843 18.067 38.806 1.00 77.88 222 ALA A CA 1
ATOM 1611 C C . ALA A 1 222 ? -25.369 16.656 38.416 1.00 77.88 222 ALA A C 1
ATOM 1613 O O . ALA A 1 222 ? -25.658 16.234 37.310 1.00 77.88 222 ALA A O 1
ATOM 1614 N N . GLY A 1 223 ? -24.680 15.928 39.306 1.00 75.06 223 GLY A N 1
ATOM 1615 C CA . GLY A 1 223 ? -24.007 14.663 38.988 1.00 75.06 223 GLY A CA 1
ATOM 1616 C C . GLY A 1 223 ? -22.471 14.779 39.019 1.00 75.06 223 GLY A C 1
ATOM 1617 O O . GLY A 1 223 ? -21.937 15.811 39.438 1.00 75.06 223 GLY A O 1
ATOM 1618 N N . PRO A 1 224 ? -21.732 13.711 38.658 1.00 72.94 224 PRO A N 1
ATOM 1619 C CA . PRO A 1 224 ? -20.270 13.716 38.583 1.00 72.94 224 PRO A CA 1
ATOM 1620 C C . PRO A 1 224 ? -19.738 14.610 37.447 1.00 72.94 224 PRO A C 1
ATOM 1622 O O . PRO A 1 224 ? -20.407 14.859 36.451 1.00 72.94 224 PRO A O 1
ATOM 1625 N N . ALA A 1 225 ? -18.481 15.055 37.566 1.00 65.00 225 ALA A N 1
ATOM 1626 C CA . ALA A 1 225 ? -17.846 15.976 36.610 1.00 65.00 225 ALA A CA 1
ATOM 1627 C C . ALA A 1 225 ? -17.655 15.412 35.183 1.00 65.00 225 ALA A C 1
ATOM 1629 O O . ALA A 1 225 ? -17.327 16.169 34.271 1.00 65.00 225 ALA A O 1
ATOM 1630 N N . SER A 1 226 ? -17.856 14.104 34.978 1.00 61.66 226 SER A N 1
ATOM 1631 C CA . SER A 1 226 ? -17.892 13.478 33.648 1.00 61.66 226 SER A CA 1
ATOM 1632 C C . SER A 1 226 ? -19.043 13.987 32.774 1.00 61.66 226 SER A C 1
ATOM 1634 O O . SER A 1 226 ? -18.992 13.830 31.555 1.00 61.66 226 SER A O 1
ATOM 1636 N N . ASP A 1 227 ? -20.037 14.645 33.378 1.00 68.75 227 ASP A N 1
ATOM 1637 C CA . ASP A 1 227 ? -21.299 15.036 32.750 1.00 68.75 227 ASP A CA 1
ATOM 1638 C C . ASP A 1 227 ? -21.291 16.554 32.494 1.00 68.75 227 ASP A C 1
ATOM 1640 O O . ASP A 1 227 ? -22.221 17.284 32.829 1.00 68.75 227 ASP A O 1
ATOM 1644 N N . ALA A 1 228 ? -20.188 17.049 31.917 1.00 58.16 228 ALA A N 1
ATOM 1645 C CA . ALA A 1 228 ? -19.795 18.465 31.857 1.00 58.16 228 ALA A CA 1
ATOM 1646 C C . ALA A 1 228 ? -20.774 19.431 31.140 1.00 58.16 228 ALA A C 1
ATOM 1648 O O . ALA A 1 228 ? -20.477 20.618 31.013 1.00 58.16 228 ALA A O 1
ATOM 1649 N N . GLY A 1 229 ? -21.929 18.949 30.671 1.00 64.12 229 GLY A N 1
ATOM 1650 C CA . GLY A 1 229 ? -23.003 19.744 30.067 1.00 64.12 229 GLY A CA 1
ATOM 1651 C C . GLY A 1 229 ? -24.266 19.897 30.924 1.00 64.12 229 GLY A C 1
ATOM 1652 O O . GLY A 1 229 ? -25.197 20.568 30.484 1.00 64.12 229 GLY A O 1
ATOM 1653 N N . GLN A 1 230 ? -24.338 19.285 32.110 1.00 67.75 230 GLN A N 1
ATOM 1654 C CA . GLN A 1 230 ? -25.547 19.296 32.934 1.00 67.75 230 GLN A CA 1
ATOM 1655 C C . GLN A 1 230 ? -25.572 20.496 33.886 1.00 67.75 230 GLN A C 1
ATOM 1657 O O . GLN A 1 230 ? -24.720 20.639 34.762 1.00 67.75 230 GLN A O 1
ATOM 1662 N N . THR A 1 231 ? -26.569 21.365 33.728 1.00 69.12 231 THR A N 1
ATOM 1663 C CA . THR A 1 231 ? -26.818 22.493 34.630 1.00 69.12 231 THR A CA 1
ATOM 1664 C C . THR A 1 231 ? -28.063 22.237 35.474 1.00 69.12 231 THR A C 1
ATOM 1666 O O . THR A 1 231 ? -29.050 21.671 35.007 1.00 69.12 231 THR A O 1
ATOM 1669 N N . VAL A 1 232 ? -28.007 22.652 36.738 1.00 69.69 232 VAL A N 1
ATOM 1670 C CA . VAL A 1 232 ? -29.154 22.696 37.654 1.00 69.69 232 VAL A CA 1
ATOM 1671 C C . VAL A 1 232 ? -29.462 24.168 37.926 1.00 69.69 232 VAL A C 1
ATOM 1673 O O . VAL A 1 232 ? -28.553 24.928 38.261 1.00 69.69 232 VAL A O 1
ATOM 1676 N N . SER A 1 233 ? -30.711 24.584 37.714 1.00 68.06 233 SER A N 1
ATOM 1677 C CA . SER A 1 233 ? -31.187 25.966 37.883 1.00 68.06 233 SER A CA 1
ATOM 1678 C C . SER A 1 233 ? -32.498 26.001 38.641 1.00 68.06 233 SER A C 1
ATOM 1680 O O . SER A 1 233 ? -33.345 25.142 38.303 1.00 68.06 233 SER A O 1
#

Sequence (233 aa):
MPTARLLTALFALLAAWSSGWGTEVPGIKPPGGAYDHPVTVVMKTKAKHLEIRYTIDGSIVTDHSSLYKHPIKLATTTTVRAQSFSGDVSGPEISVTYVITGVANVGATPTFTPIPGTYSVPQSVAIASTTPRTTIHYSIDGSEPTEASPVYSAPIAIAGDTTVRARGFAPGFHDGAIAVGAYVIAAPVVNTAPSFTKGPDQTTLEDSGACSITAWATGISAGPASDAGQTVS

pLDDT: mean 85.78, std 17.62, range [30.42, 98.75]

Radius of gyration: 38.82 Å; Cα contacts (8 Å, |Δi|>4): 463; chains: 1; bounding box: 90×56×107 Å

Mean predicted aligned error: 14.83 Å

Solvent-accessible surface area (backbone atoms only — not comparable to full-atom values): 14137 Å² total; per-residue (Å²): 135,86,77,82,80,79,76,87,72,78,82,85,83,74,85,76,89,66,82,97,80,67,58,48,65,52,45,62,36,68,72,62,44,80,34,72,51,70,44,66,40,42,76,45,62,91,58,85,82,50,45,41,25,31,32,56,84,56,51,84,66,50,98,83,36,50,73,67,83,66,72,45,78,41,68,47,67,35,29,39,19,34,26,16,24,53,82,92,44,74,31,51,74,44,78,41,49,34,42,36,44,65,66,73,44,54,29,42,52,37,46,60,41,65,69,63,44,80,34,69,57,68,44,63,38,38,78,48,59,86,41,79,82,49,50,40,16,34,28,62,85,61,50,86,45,44,94,86,35,56,71,68,86,70,64,45,78,39,79,46,73,36,35,39,21,29,29,32,46,34,93,92,39,46,73,28,57,73,26,79,34,54,34,39,49,46,76,73,78,70,83,58,74,62,48,62,43,77,50,80,89,83,88,76,62,97,80,67,67,92,82,84,71,84,73,41,62,40,75,74,39,52,51,66,82,81,41,83,82,60,80,79,133

Nearest PDB structures (foldseek):
  9g8b-assembly1_A  TM=5.450E-01  e=4.208E-05  Aureispira sp. CCB-QB1
  9flx-assembly1_B  TM=5.496E-01  e=3.693E-04  Aureispira sp. CCB-QB1
  9flu-assembly1_A  TM=5.382E-01  e=4.814E-04  Aureispira sp. CCB-QB1
  8ayr-assembly2_B  TM=4.079E-01  e=2.012E-03  Akkermansia muciniphila
  7wmp-assembly1_B  TM=4.682E-01  e=1.291E+00  Helicobacter phage KHP30

Secondary structure (DSSP, 8-state):
-------------------SS---PPEEESPSEEESS-EEEEEE-SSTT-EEEEESBSPPP-TTSEE--SPEEE-S-EEEEEEEEETTEEEEEEEEEEEE--TT-BPPPPEEESPSEEESS-EEEEEE--STTPEEEEESBSPPP-TTSPBP-SPEEE-SSEEEEEEEE-TTSB--PPEEEEEEEPPP---PPPEEEE-------TTS-----TTSEEEEE---TT-TT----

Foldseek 3Di:
DDDPPDPDDDDPDDDDDDDDQAWDEWDWPPAADEDQAKDWIDTDDPDPQKWKFKDWAQDETDPPGDTDDDTDIGLAWTKIKMWIDDDRDIHDIDIGTHHHHNNAPEWAAKAWPPAADEDQAKDFIDIDTPDPPWFKFKDFQPDETDPPHDTDDGTDIGGAWTKMWMWIDDPSHDTHDIDIGTYHHDHDLDQDQWDWDAADDDDDDPPNPDDDDPCRIHPTGQDDCSNVPGDDD